Protein AF-A0A9E1JLC2-F1 (afdb_monomer_lite)

Structure (mmCIF, N/CA/C/O backbone):
data_AF-A0A9E1JLC2-F1
#
_entry.id   AF-A0A9E1JLC2-F1
#
loop_
_atom_site.group_PDB
_atom_site.id
_atom_site.type_symbol
_atom_site.label_atom_id
_atom_site.label_alt_id
_atom_site.label_comp_id
_atom_site.label_asym_id
_atom_site.label_entity_id
_atom_site.label_seq_id
_atom_site.pdbx_PDB_ins_code
_atom_site.Cartn_x
_atom_site.Cartn_y
_atom_site.Cartn_z
_atom_site.occupancy
_atom_site.B_iso_or_equiv
_atom_site.auth_seq_id
_atom_site.auth_comp_id
_atom_site.auth_asym_id
_atom_site.auth_atom_id
_atom_site.pdbx_PDB_model_num
ATOM 1 N N . MET A 1 1 ? 6.451 -28.357 -33.258 1.00 38.66 1 MET A N 1
ATOM 2 C CA . MET A 1 1 ? 5.937 -28.657 -34.612 1.00 38.66 1 MET A CA 1
ATOM 3 C C . MET A 1 1 ? 5.097 -27.460 -35.024 1.00 38.66 1 MET A C 1
ATOM 5 O O . MET A 1 1 ? 4.264 -27.056 -34.227 1.00 38.66 1 MET A O 1
ATOM 9 N N . ALA A 1 2 ? 5.394 -26.816 -36.154 1.00 36.09 2 ALA A N 1
ATOM 10 C CA . ALA A 1 2 ? 4.667 -25.620 -36.580 1.00 36.09 2 ALA A CA 1
ATOM 11 C C . ALA A 1 2 ? 3.237 -26.012 -36.983 1.00 36.09 2 ALA A C 1
ATOM 13 O O . ALA A 1 2 ? 3.066 -26.752 -37.950 1.00 36.09 2 ALA A O 1
ATOM 14 N N . ILE A 1 3 ? 2.241 -25.551 -36.224 1.00 36.00 3 ILE A N 1
ATOM 15 C CA . ILE A 1 3 ? 0.826 -25.725 -36.565 1.00 36.00 3 ILE A CA 1
ATOM 16 C C . ILE A 1 3 ? 0.564 -24.869 -37.801 1.00 36.00 3 ILE A C 1
ATOM 18 O O . ILE A 1 3 ? 0.899 -23.679 -37.832 1.00 36.00 3 ILE A O 1
ATOM 22 N N . LYS A 1 4 ? 0.026 -25.473 -38.861 1.00 46.03 4 LYS A N 1
ATOM 23 C CA . LYS A 1 4 ? -0.285 -24.719 -40.078 1.00 46.03 4 LYS A CA 1
ATOM 24 C C . LYS A 1 4 ? -1.437 -23.769 -39.762 1.00 46.03 4 LYS A C 1
ATOM 26 O O . LYS A 1 4 ? -2.393 -24.164 -39.105 1.00 46.03 4 LYS A O 1
ATOM 31 N N . LYS A 1 5 ? -1.397 -22.532 -40.275 1.00 37.47 5 LYS A N 1
ATOM 32 C CA . LYS A 1 5 ? -2.477 -21.539 -40.083 1.00 37.47 5 LYS A CA 1
ATOM 33 C C . LYS A 1 5 ? -3.871 -22.132 -40.332 1.00 37.47 5 LYS A C 1
ATOM 35 O O . LYS A 1 5 ? -4.796 -21.839 -39.592 1.00 37.47 5 LYS A O 1
ATOM 40 N N . SER A 1 6 ? -3.999 -23.008 -41.328 1.00 38.47 6 SER A N 1
ATOM 41 C CA . SER A 1 6 ? -5.237 -23.719 -41.663 1.00 38.47 6 SER A CA 1
ATOM 42 C C . SER A 1 6 ? -5.789 -24.596 -40.534 1.00 38.47 6 SER A C 1
ATOM 44 O O . SER A 1 6 ? -6.998 -24.670 -40.362 1.00 38.47 6 SER A O 1
ATOM 46 N N . GLU A 1 7 ? -4.921 -25.248 -39.760 1.00 37.91 7 GLU A N 1
ATOM 47 C CA . GLU A 1 7 ? -5.314 -26.115 -38.641 1.00 37.91 7 GLU A CA 1
ATOM 48 C C . GLU A 1 7 ? -5.817 -25.278 -37.461 1.00 37.91 7 GLU A C 1
ATOM 50 O O . GLU A 1 7 ? -6.813 -25.631 -36.837 1.00 37.91 7 GLU A O 1
ATOM 55 N N . LEU A 1 8 ? -5.194 -24.116 -37.238 1.00 40.38 8 LEU A N 1
ATOM 56 C CA . LEU A 1 8 ? -5.590 -23.148 -36.214 1.00 40.38 8 LEU A CA 1
ATOM 57 C C . LEU A 1 8 ? -6.945 -22.495 -36.543 1.00 40.38 8 LEU A C 1
ATOM 59 O O . LEU A 1 8 ? -7.801 -22.361 -35.674 1.00 40.38 8 LEU A O 1
ATOM 63 N N . TYR A 1 9 ? -7.181 -22.157 -37.817 1.00 40.28 9 TYR A N 1
ATOM 64 C CA . TYR A 1 9 ? -8.485 -21.669 -38.283 1.00 40.28 9 TYR A CA 1
ATOM 65 C C . TYR A 1 9 ? -9.582 -22.736 -38.181 1.00 40.28 9 TYR A C 1
ATOM 67 O O . TYR A 1 9 ? -10.712 -22.412 -37.828 1.00 40.28 9 TYR A O 1
ATOM 75 N N . SER A 1 10 ? -9.259 -24.003 -38.456 1.00 40.44 10 SER A N 1
ATOM 76 C CA . SER A 1 10 ? -10.230 -25.098 -38.380 1.00 40.44 10 SER A CA 1
ATOM 77 C C . SER A 1 10 ? -10.643 -25.419 -36.942 1.00 40.44 10 SER A C 1
ATOM 79 O O . SER A 1 10 ? -11.812 -25.717 -36.710 1.00 40.44 10 SER A O 1
ATOM 81 N N . SER A 1 11 ? -9.717 -25.349 -35.977 1.00 41.03 11 SER A N 1
ATOM 82 C CA . SER A 1 11 ? -10.041 -25.565 -34.560 1.00 41.03 11 SER A CA 1
ATOM 83 C C . SER A 1 11 ? -10.851 -24.409 -33.976 1.00 41.03 11 SER A C 1
ATOM 85 O O . SER A 1 11 ? -11.788 -24.647 -33.224 1.00 41.03 11 SER A O 1
ATOM 87 N N . LEU A 1 12 ? -10.531 -23.169 -34.369 1.00 41.16 12 LEU A N 1
ATOM 88 C CA . LEU A 1 12 ? -11.317 -21.981 -34.021 1.00 41.16 12 LEU A CA 1
ATOM 89 C C . LEU A 1 12 ? -12.757 -22.096 -34.527 1.00 41.16 12 LEU A C 1
ATOM 91 O O . LEU A 1 12 ? -13.683 -21.813 -33.776 1.00 41.16 12 LEU A O 1
ATOM 95 N N . TRP A 1 13 ? -12.950 -22.574 -35.761 1.00 42.72 13 TRP A N 1
ATOM 96 C CA . TRP A 1 13 ? -14.287 -22.806 -36.310 1.00 42.72 13 TRP A CA 1
ATOM 97 C C . TRP A 1 13 ? -15.037 -23.856 -35.480 1.00 42.72 13 TRP A C 1
ATOM 99 O O . TRP A 1 13 ? -16.103 -23.566 -34.951 1.00 42.72 13 TRP A O 1
ATOM 109 N N . ALA A 1 14 ? -14.459 -25.041 -35.273 1.00 42.59 14 ALA A N 1
ATOM 110 C CA . ALA A 1 14 ? -15.122 -26.119 -34.533 1.00 42.59 14 ALA A CA 1
ATOM 111 C C . ALA A 1 14 ? -15.583 -25.691 -33.122 1.00 42.59 14 ALA A C 1
ATOM 113 O O . ALA A 1 14 ? -16.706 -25.998 -32.727 1.00 42.59 14 ALA A O 1
ATOM 114 N N . SER A 1 15 ? -14.772 -24.908 -32.401 1.00 41.47 15 SER A N 1
ATOM 115 C CA . SER A 1 15 ? -15.156 -24.344 -31.099 1.00 41.47 15 SER A CA 1
ATOM 116 C C . SER A 1 15 ? -16.288 -23.312 -31.194 1.00 41.47 15 SER A C 1
ATOM 118 O O . SER A 1 15 ? -17.138 -23.257 -30.308 1.00 41.47 15 SER A O 1
ATOM 120 N N . CYS A 1 16 ? -16.353 -22.522 -32.270 1.00 41.56 16 CYS A N 1
ATOM 121 C CA . CYS A 1 16 ? -17.466 -21.602 -32.523 1.00 41.56 16 CYS A CA 1
ATOM 122 C C . CYS A 1 16 ? -18.796 -22.320 -32.821 1.00 41.56 16 CYS A C 1
ATOM 124 O O . CYS A 1 16 ? -19.851 -21.773 -32.502 1.00 41.56 16 CYS A O 1
ATOM 126 N N . ASP A 1 17 ? -18.774 -23.515 -33.422 1.00 42.53 17 ASP A N 1
ATOM 127 C CA . ASP A 1 17 ? -19.984 -24.329 -33.635 1.00 42.53 17 ASP A CA 1
ATOM 128 C C . ASP A 1 17 ? -20.496 -24.946 -32.327 1.00 42.53 17 ASP A C 1
ATOM 130 O O . ASP A 1 17 ? -21.701 -24.966 -32.080 1.00 42.53 17 ASP A O 1
ATOM 134 N N . GLU A 1 18 ? -19.587 -25.386 -31.457 1.00 44.84 18 GLU A N 1
ATOM 135 C CA . GLU A 1 18 ? -19.916 -25.946 -30.141 1.00 44.84 18 GLU A CA 1
ATOM 136 C C . GLU A 1 18 ? -20.491 -24.873 -29.193 1.00 44.84 18 GLU A C 1
ATOM 138 O O . GLU A 1 18 ? -21.484 -25.109 -28.503 1.00 44.84 18 GLU A O 1
ATOM 143 N N . LEU A 1 19 ? -19.950 -23.647 -29.243 1.00 43.72 19 LEU A N 1
ATOM 144 C CA . LEU A 1 19 ? -20.454 -22.476 -28.506 1.00 43.72 19 LEU A CA 1
ATOM 145 C C . LEU A 1 19 ? -21.837 -21.999 -28.983 1.00 43.72 19 LEU A C 1
ATOM 147 O O . LEU A 1 19 ? -22.571 -21.370 -28.223 1.00 43.72 19 LEU A O 1
ATOM 151 N N . ARG A 1 20 ? -22.243 -22.334 -30.216 1.00 47.75 20 ARG A N 1
ATOM 152 C CA . ARG A 1 20 ? -23.573 -22.008 -30.766 1.00 47.75 20 ARG A CA 1
ATOM 153 C C . ARG A 1 20 ? -24.695 -22.891 -30.179 1.00 47.75 20 ARG A C 1
ATOM 155 O O . ARG A 1 20 ? -25.874 -22.665 -30.452 1.00 47.75 20 ARG A O 1
ATOM 162 N N . GLY A 1 21 ? -24.352 -23.886 -29.361 1.00 47.75 21 GLY A N 1
ATOM 163 C CA . GLY A 1 21 ? -25.229 -24.957 -28.882 1.00 47.75 21 GLY A CA 1
ATOM 164 C C . GLY A 1 21 ? -26.229 -24.655 -27.753 1.00 47.75 21 GLY A C 1
ATOM 165 O O . GLY A 1 21 ? -26.533 -25.583 -27.012 1.00 47.75 21 GLY A O 1
ATOM 166 N N . SER A 1 22 ? -26.777 -23.439 -27.586 1.00 41.69 22 SER A N 1
ATOM 167 C CA . SER A 1 22 ? -27.972 -23.231 -26.724 1.00 41.69 22 SER A CA 1
ATOM 168 C C . SER A 1 22 ? -28.711 -21.892 -26.936 1.00 41.69 22 SER A C 1
ATOM 170 O O . SER A 1 22 ? -28.751 -21.036 -26.061 1.00 41.69 22 SER A O 1
ATOM 172 N N . MET A 1 23 ? -29.378 -21.696 -28.075 1.00 40.91 23 MET A N 1
ATOM 173 C CA . MET A 1 23 ? -30.451 -20.687 -28.169 1.00 40.91 23 MET A CA 1
ATOM 174 C C . MET A 1 23 ? -31.810 -21.386 -28.266 1.00 40.91 23 MET A C 1
ATOM 176 O O . MET A 1 23 ? -32.176 -21.911 -29.315 1.00 40.91 23 MET A O 1
ATOM 180 N N . ASP A 1 24 ? -32.565 -21.399 -27.162 1.00 43.50 24 ASP A N 1
ATOM 181 C CA . ASP A 1 24 ? -33.965 -21.839 -27.143 1.00 43.50 24 ASP A CA 1
ATOM 182 C C . ASP A 1 24 ? -34.859 -20.737 -27.738 1.00 43.50 24 ASP A C 1
ATOM 184 O O . ASP A 1 24 ? -35.243 -19.771 -27.076 1.00 43.50 24 ASP A O 1
ATOM 188 N N . ALA A 1 25 ? -35.180 -20.881 -29.024 1.00 41.16 25 ALA A N 1
ATOM 189 C CA . ALA A 1 25 ? -35.991 -19.945 -29.803 1.00 41.16 25 ALA A CA 1
ATOM 190 C C . ALA A 1 25 ? -37.491 -19.928 -29.420 1.00 41.16 25 ALA A C 1
ATOM 192 O O . ALA A 1 25 ? -38.301 -19.325 -30.125 1.00 41.16 25 ALA A O 1
ATOM 193 N N . SER A 1 26 ? -37.903 -20.596 -28.336 1.00 42.34 26 SER A N 1
ATOM 194 C CA . SER A 1 26 ? -39.320 -20.759 -27.975 1.00 42.34 26 SER A CA 1
ATOM 195 C C . SER A 1 26 ? -39.932 -19.609 -27.161 1.00 42.34 26 SER A C 1
ATOM 197 O O . SER A 1 26 ? -41.156 -19.547 -27.026 1.00 42.34 26 SER A O 1
ATOM 199 N N . LYS A 1 27 ? -39.135 -18.662 -26.643 1.00 42.62 27 LYS A N 1
ATOM 200 C CA . LYS A 1 27 ? -39.635 -17.547 -25.817 1.00 42.62 27 LYS A CA 1
ATOM 201 C C . LYS A 1 27 ? -39.369 -16.189 -26.468 1.00 42.62 27 LYS A C 1
ATOM 203 O O . LYS A 1 27 ? -38.257 -15.683 -26.427 1.00 42.62 27 LYS A O 1
ATOM 208 N N . GLY A 1 28 ? -40.421 -15.574 -27.015 1.00 45.91 28 GLY A N 1
ATOM 209 C CA . GLY A 1 28 ? -40.433 -14.149 -27.387 1.00 45.91 28 GLY A CA 1
ATOM 210 C C . GLY A 1 28 ? -40.532 -13.822 -28.881 1.00 45.91 28 GLY A C 1
ATOM 211 O O . GLY A 1 28 ? -40.747 -12.659 -29.215 1.00 45.91 28 GLY A O 1
ATOM 212 N N . PHE A 1 29 ? -40.453 -14.812 -29.773 1.00 45.94 29 PHE A N 1
ATOM 213 C CA . PHE A 1 29 ? -40.612 -14.613 -31.217 1.00 45.94 29 PHE A CA 1
ATOM 214 C C . PHE A 1 29 ? -42.082 -14.777 -31.629 1.00 45.94 29 PHE A C 1
ATOM 216 O O . PHE A 1 29 ? -42.678 -15.834 -31.417 1.00 45.94 29 PHE A O 1
ATOM 223 N N . ILE A 1 30 ? -42.683 -13.736 -32.213 1.00 47.94 30 ILE A N 1
ATOM 224 C CA . ILE A 1 30 ? -44.050 -13.793 -32.757 1.00 47.94 30 ILE A CA 1
ATOM 225 C C . ILE A 1 30 ? -43.947 -13.956 -34.273 1.00 47.94 30 ILE A C 1
ATOM 227 O O . ILE A 1 30 ? -43.339 -13.127 -34.946 1.00 47.94 30 ILE A O 1
ATOM 231 N N . LYS A 1 31 ? -44.535 -15.041 -34.786 1.00 50.66 31 LYS A N 1
ATOM 232 C CA . LYS A 1 31 ? -44.528 -15.413 -36.206 1.00 50.66 31 LYS A CA 1
ATOM 233 C C . LYS A 1 31 ? -45.346 -14.429 -37.042 1.00 50.66 31 LYS A C 1
ATOM 235 O O . LYS A 1 31 ? -46.451 -14.074 -36.637 1.00 50.66 31 LYS A O 1
ATOM 240 N N . ASP A 1 32 ? -44.842 -14.080 -38.223 1.00 43.50 32 ASP A N 1
ATOM 241 C CA . ASP A 1 32 ? -45.582 -13.318 -39.231 1.00 43.50 32 ASP A CA 1
ATOM 242 C C . ASP A 1 32 ? -45.827 -14.188 -40.478 1.00 43.50 32 ASP A C 1
ATOM 244 O O . ASP A 1 32 ? -44.897 -14.584 -41.177 1.00 43.50 32 ASP A O 1
ATOM 248 N N . GLY A 1 33 ? -47.082 -14.558 -40.736 1.00 52.59 33 GLY A N 1
ATOM 249 C CA . GLY A 1 33 ? -47.473 -15.388 -41.884 1.00 52.59 33 GLY A CA 1
ATOM 250 C C . GLY A 1 33 ? -47.024 -16.866 -41.866 1.00 52.59 33 GLY A C 1
ATOM 251 O O . GLY A 1 33 ? -46.437 -17.380 -40.915 1.00 52.59 33 GLY A O 1
ATOM 252 N N . ASN A 1 34 ? -47.330 -17.581 -42.959 1.00 44.44 34 ASN A N 1
ATOM 253 C CA . ASN A 1 34 ? -47.135 -19.039 -43.103 1.00 44.44 34 ASN A CA 1
ATOM 254 C C . ASN A 1 34 ? -45.711 -19.464 -43.520 1.00 44.44 34 ASN A C 1
ATOM 256 O O . ASN A 1 34 ? -45.437 -20.655 -43.637 1.00 44.44 34 ASN A O 1
ATOM 260 N N . GLN A 1 35 ? -44.821 -18.504 -43.778 1.00 41.16 35 GLN A N 1
ATOM 261 C CA . GLN A 1 35 ? -43.453 -18.742 -44.269 1.00 41.16 35 GLN A CA 1
ATOM 262 C C . GLN A 1 35 ? -42.385 -18.564 -43.176 1.00 41.16 35 GLN A C 1
ATOM 264 O O . GLN A 1 35 ? -41.196 -18.632 -43.460 1.00 41.16 35 GLN A O 1
ATOM 269 N N . ASN A 1 36 ? -42.797 -18.355 -41.921 1.00 45.41 36 ASN A N 1
ATOM 270 C CA . ASN A 1 36 ? -41.904 -18.215 -40.768 1.00 45.41 36 ASN A CA 1
ATOM 271 C C . ASN A 1 36 ? -40.757 -17.162 -40.909 1.00 45.41 36 ASN A C 1
ATOM 273 O O . ASN A 1 36 ? -39.660 -17.433 -40.418 1.00 45.41 36 ASN A O 1
ATOM 277 N N . PRO A 1 37 ? -40.940 -15.985 -41.553 1.00 44.47 37 PRO A N 1
ATOM 278 C CA . PRO A 1 37 ? -39.947 -14.913 -41.516 1.00 44.47 37 PRO A CA 1
ATOM 279 C C . PRO A 1 37 ? -39.854 -14.287 -40.114 1.00 44.47 37 PRO A C 1
ATOM 281 O O . PRO A 1 37 ? -40.862 -14.050 -39.446 1.00 44.47 37 PRO A O 1
ATOM 284 N N . LEU A 1 38 ? -38.626 -14.010 -39.670 1.00 46.03 38 LEU A N 1
ATOM 285 C CA . LEU A 1 38 ? -38.354 -13.209 -38.475 1.00 46.03 38 LEU A CA 1
ATOM 286 C C . LEU A 1 38 ? -38.628 -11.733 -38.792 1.00 46.03 38 LEU A C 1
ATOM 288 O O . LEU A 1 38 ? -38.248 -11.251 -39.859 1.00 46.03 38 LEU A O 1
ATOM 292 N N . ARG A 1 39 ? -39.266 -11.000 -37.871 1.00 49.25 39 ARG A N 1
ATOM 293 C CA . ARG A 1 39 ? -39.449 -9.549 -38.031 1.00 49.25 39 ARG A CA 1
ATOM 294 C C . ARG A 1 39 ? -38.093 -8.855 -37.934 1.00 49.25 39 ARG A C 1
ATOM 296 O O . ARG A 1 39 ? -37.226 -9.291 -37.181 1.00 49.25 39 ARG A O 1
ATOM 303 N N . GLU A 1 40 ? -37.938 -7.732 -38.621 1.00 45.19 40 GLU A N 1
ATOM 304 C CA . GLU A 1 40 ? -36.691 -6.953 -38.656 1.00 45.19 40 GLU A CA 1
ATOM 305 C C . GLU A 1 40 ? -36.182 -6.574 -37.249 1.00 45.19 40 GLU A C 1
ATOM 307 O O . GLU A 1 40 ? -34.996 -6.694 -36.962 1.00 45.19 40 GLU A O 1
ATOM 312 N N . GLN A 1 41 ? -37.091 -6.262 -36.316 1.00 46.03 41 GLN A N 1
ATOM 313 C CA . GLN A 1 41 ? -36.773 -6.013 -34.900 1.00 46.03 41 GLN A CA 1
ATOM 314 C C . GLN A 1 41 ? -36.246 -7.246 -34.137 1.00 46.03 41 GLN A C 1
ATOM 316 O O . GLN A 1 41 ? -35.465 -7.107 -33.197 1.00 46.03 41 GLN A O 1
ATOM 321 N N . ASP A 1 42 ? -36.675 -8.451 -34.524 1.00 42.91 42 ASP A N 1
ATOM 322 C CA . ASP A 1 42 ? -36.243 -9.708 -33.908 1.00 42.91 42 ASP A CA 1
ATOM 323 C C . ASP A 1 42 ? -34.869 -10.119 -34.469 1.00 42.91 42 ASP A C 1
ATOM 325 O O . ASP A 1 42 ? -34.027 -10.616 -33.726 1.00 42.91 42 ASP A O 1
ATOM 329 N N . ILE A 1 43 ? -34.609 -9.825 -35.751 1.00 47.41 43 ILE A N 1
ATOM 330 C CA . ILE A 1 43 ? -33.287 -9.952 -36.384 1.00 47.41 43 ILE A CA 1
ATOM 331 C C . ILE A 1 43 ? -32.294 -8.981 -35.731 1.00 47.41 43 ILE A C 1
ATOM 333 O O . ILE A 1 43 ? -31.216 -9.409 -35.331 1.00 47.41 43 ILE A O 1
ATOM 337 N N . HIS A 1 44 ? -32.677 -7.716 -35.530 1.00 46.09 44 HIS A N 1
ATOM 338 C CA . HIS A 1 44 ? -31.856 -6.733 -34.815 1.00 46.09 44 HIS A CA 1
ATOM 339 C C . HIS A 1 44 ? -31.542 -7.170 -33.383 1.00 46.09 44 HIS A C 1
ATOM 341 O O . HIS A 1 44 ? -30.385 -7.155 -32.986 1.00 46.09 44 HIS A O 1
ATOM 347 N N . LYS A 1 45 ? -32.534 -7.658 -32.624 1.00 44.22 45 LYS A N 1
ATOM 348 C CA . LYS A 1 45 ? -32.296 -8.200 -31.277 1.00 44.22 45 LYS A CA 1
ATOM 349 C C . LYS A 1 45 ? -31.334 -9.386 -31.272 1.00 44.22 45 LYS A C 1
ATOM 351 O O . LYS A 1 45 ? -30.509 -9.470 -30.368 1.00 44.22 45 LYS A O 1
ATOM 356 N N . ILE A 1 46 ? -31.434 -10.304 -32.235 1.00 45.94 46 ILE A N 1
ATOM 357 C CA . ILE A 1 46 ? -30.515 -11.447 -32.347 1.00 45.94 46 ILE A CA 1
ATOM 358 C C . ILE A 1 46 ? -29.094 -10.959 -32.653 1.00 45.94 46 ILE A C 1
ATOM 360 O O . ILE A 1 46 ? -28.157 -11.401 -31.994 1.00 45.94 46 ILE A O 1
ATOM 364 N N . VAL A 1 47 ? -28.942 -10.032 -33.601 1.00 45.62 47 VAL A N 1
ATOM 365 C CA . VAL A 1 47 ? -27.645 -9.459 -33.994 1.00 45.62 47 VAL A CA 1
ATOM 366 C C . VAL A 1 47 ? -27.021 -8.663 -32.845 1.00 45.62 47 VAL A C 1
ATOM 368 O O . VAL A 1 47 ? -25.866 -8.900 -32.510 1.00 45.62 47 VAL A O 1
ATOM 371 N N . ASP A 1 48 ? -27.790 -7.814 -32.163 1.00 47.38 48 ASP A N 1
ATOM 372 C CA . ASP A 1 48 ? -27.316 -7.030 -31.019 1.00 47.38 48 ASP A CA 1
ATOM 373 C C . ASP A 1 48 ? -26.925 -7.935 -29.843 1.00 47.38 48 ASP A C 1
ATOM 375 O O . ASP A 1 48 ? -25.883 -7.734 -29.229 1.00 47.38 48 ASP A O 1
ATOM 379 N N . THR A 1 49 ? -27.710 -8.978 -29.547 1.00 43.50 49 THR A N 1
ATOM 380 C CA . THR A 1 49 ? -27.397 -9.925 -28.459 1.00 43.50 49 THR A CA 1
ATOM 381 C C . THR A 1 49 ? -26.153 -10.761 -28.782 1.00 43.50 49 THR A C 1
ATOM 383 O O . THR A 1 49 ? -25.340 -11.021 -27.897 1.00 43.50 49 THR A O 1
ATOM 386 N N . PHE A 1 50 ? -25.976 -11.157 -30.047 1.00 41.75 50 PHE A N 1
ATOM 387 C CA . PHE A 1 50 ? -24.814 -11.912 -30.520 1.00 41.75 50 PHE A CA 1
ATOM 388 C C . PHE A 1 50 ? -23.537 -11.058 -30.532 1.00 41.75 50 PHE A C 1
ATOM 390 O O . PHE A 1 50 ? -22.501 -11.495 -30.030 1.00 41.75 50 PHE A O 1
ATOM 397 N N . ASN A 1 51 ? -23.624 -9.810 -30.997 1.00 45.44 51 ASN A N 1
ATOM 398 C CA . ASN A 1 51 ? -22.512 -8.859 -30.974 1.00 45.44 51 ASN A CA 1
ATOM 399 C C . ASN A 1 51 ? -22.122 -8.486 -29.538 1.00 45.44 51 ASN A C 1
ATOM 401 O O . ASN A 1 51 ? -20.938 -8.476 -29.208 1.00 45.44 51 ASN A O 1
ATOM 405 N N . HIS A 1 52 ? -23.098 -8.320 -28.642 1.00 48.38 52 HIS A N 1
ATOM 406 C CA . HIS A 1 52 ? -22.834 -8.043 -27.229 1.00 48.38 52 HIS A CA 1
ATOM 407 C C . HIS A 1 52 ? -22.169 -9.224 -26.494 1.00 48.38 52 HIS A C 1
ATOM 409 O O . HIS A 1 52 ? -21.343 -9.020 -25.599 1.00 48.38 52 HIS A O 1
ATOM 415 N N . TYR A 1 53 ? -22.483 -10.465 -26.892 1.00 43.94 53 TYR A N 1
ATOM 416 C CA . TYR A 1 53 ? -21.855 -11.682 -26.361 1.00 43.94 53 TYR A CA 1
ATOM 417 C C . TYR A 1 53 ? -20.399 -11.839 -26.837 1.00 43.94 53 TYR A C 1
ATOM 419 O O . TYR A 1 53 ? -19.514 -12.170 -26.045 1.00 43.94 53 TYR A O 1
ATOM 427 N N . ILE A 1 54 ? -20.121 -11.515 -28.106 1.00 44.12 54 ILE A N 1
ATOM 428 C CA . ILE A 1 54 ? -18.758 -11.458 -28.665 1.00 44.12 54 ILE A CA 1
ATOM 429 C C . ILE A 1 54 ? -17.931 -10.320 -28.026 1.00 44.12 54 ILE A C 1
ATOM 431 O O . ILE A 1 54 ? -16.704 -10.422 -27.898 1.00 44.12 54 ILE A O 1
ATOM 435 N N . GLU A 1 55 ? -18.584 -9.251 -27.560 1.00 49.69 55 GLU A N 1
ATOM 436 C CA . GLU A 1 55 ? -17.912 -8.013 -27.178 1.00 49.69 55 GLU A CA 1
ATOM 437 C C . GLU A 1 55 ? -17.192 -7.981 -25.819 1.00 49.69 55 GLU A C 1
ATOM 439 O O . GLU A 1 55 ? -16.317 -7.128 -25.697 1.00 49.69 55 GLU A O 1
ATOM 444 N N . THR A 1 56 ? -17.442 -8.793 -24.774 1.00 51.62 56 THR A N 1
ATOM 445 C CA . THR A 1 56 ? -16.958 -8.338 -23.432 1.00 51.62 56 THR A CA 1
ATOM 446 C C . THR A 1 56 ? -16.268 -9.282 -22.439 1.00 51.62 56 THR A C 1
ATOM 448 O O . THR A 1 56 ? -15.495 -8.753 -21.638 1.00 51.62 56 THR A O 1
ATOM 451 N N . GLN A 1 57 ? -16.400 -10.613 -22.444 1.00 49.41 57 GLN A N 1
ATOM 452 C CA . GLN A 1 57 ? -15.763 -11.439 -21.381 1.00 49.41 57 GLN A CA 1
ATOM 453 C C . GLN A 1 57 ? -15.000 -12.675 -21.891 1.00 49.41 57 GLN A C 1
ATOM 455 O O . GLN A 1 57 ? -13.915 -12.978 -21.386 1.00 49.41 57 GLN A O 1
ATOM 460 N N . GLU A 1 58 ? -15.488 -13.356 -22.929 1.00 56.34 58 GLU A N 1
ATOM 461 C CA . GLU A 1 58 ? -14.903 -14.633 -23.368 1.00 56.34 58 GLU A CA 1
ATOM 462 C C . GLU A 1 58 ? -13.620 -14.478 -24.190 1.00 56.34 58 GLU A C 1
ATOM 464 O O . GLU A 1 58 ? -12.670 -15.228 -23.984 1.00 56.34 58 GLU A O 1
ATOM 469 N N . THR A 1 59 ? -13.521 -13.462 -25.051 1.00 57.69 59 THR A N 1
ATOM 470 C CA . THR A 1 59 ? -12.322 -13.212 -25.875 1.00 57.69 59 THR A CA 1
ATOM 471 C C . THR A 1 59 ? -11.092 -12.881 -25.035 1.00 57.69 59 THR A C 1
ATOM 473 O O . THR A 1 59 ? -10.008 -13.410 -25.283 1.00 57.69 59 THR A O 1
ATOM 476 N N . LYS A 1 60 ? -11.255 -12.062 -23.988 1.00 56.16 60 LYS A N 1
ATOM 477 C CA . LYS A 1 60 ? -10.178 -11.776 -23.031 1.00 56.16 60 LYS A CA 1
ATOM 478 C C . LYS A 1 60 ? -9.769 -13.056 -22.300 1.00 56.16 60 LYS A C 1
ATOM 480 O O . LYS A 1 60 ? -8.588 -13.386 -22.271 1.00 56.16 60 LYS A O 1
ATOM 485 N N . SER A 1 61 ? -10.735 -13.799 -21.758 1.00 62.06 61 SER A N 1
ATOM 486 C CA . SER A 1 61 ? -10.471 -15.063 -21.058 1.00 62.06 61 SER A CA 1
ATOM 487 C C . SER A 1 61 ? -9.725 -16.069 -21.948 1.00 62.06 61 SER A C 1
ATOM 489 O O . SER A 1 61 ? -8.715 -16.633 -21.533 1.00 62.06 61 SER A O 1
ATOM 491 N N . PHE A 1 62 ? -10.142 -16.206 -23.209 1.00 65.69 62 PHE A N 1
ATOM 492 C CA . PHE A 1 62 ? -9.523 -17.093 -24.190 1.00 65.69 62 PHE A CA 1
ATOM 493 C C . PHE A 1 62 ? -8.070 -16.708 -24.502 1.00 65.69 62 PHE A C 1
ATOM 495 O O . PHE A 1 62 ? -7.194 -17.571 -24.501 1.00 65.69 62 PHE A O 1
ATOM 502 N N . ILE A 1 63 ? -7.778 -15.416 -24.700 1.00 64.94 63 ILE A N 1
ATOM 503 C CA . ILE A 1 63 ? -6.406 -14.933 -24.935 1.00 64.94 63 ILE A CA 1
ATOM 504 C C . ILE A 1 63 ? -5.516 -15.208 -23.717 1.00 64.94 63 ILE A C 1
ATOM 506 O O . ILE A 1 63 ? -4.403 -15.706 -23.878 1.00 64.94 63 ILE A O 1
ATOM 510 N N . PHE A 1 64 ? -6.002 -14.937 -22.500 1.00 62.88 64 PHE A N 1
ATOM 511 C CA . PHE A 1 64 ? -5.237 -15.174 -21.269 1.00 62.88 64 PHE A CA 1
ATOM 512 C C . PHE A 1 64 ? -4.964 -16.660 -21.016 1.00 62.88 64 PHE A C 1
ATOM 514 O O . PHE A 1 64 ? -3.894 -17.011 -20.519 1.00 62.88 64 PHE A O 1
ATOM 521 N N . GLN A 1 65 ? -5.908 -17.532 -21.368 1.00 70.12 65 GLN A N 1
ATOM 522 C CA . GLN A 1 65 ? -5.770 -18.981 -21.213 1.00 70.12 65 GLN A CA 1
ATOM 523 C C . GLN A 1 65 ? -4.996 -19.634 -22.365 1.00 70.12 65 GLN A C 1
ATOM 525 O O . GLN A 1 65 ? -4.570 -20.784 -22.244 1.00 70.12 65 GLN A O 1
ATOM 530 N N . HIS A 1 66 ? -4.767 -18.915 -23.468 1.00 76.56 66 HIS A N 1
ATOM 531 C CA . HIS A 1 66 ? -4.036 -19.454 -24.602 1.00 76.56 66 HIS A CA 1
ATOM 532 C C . HIS A 1 66 ? -2.589 -19.794 -24.216 1.00 76.56 66 HIS A C 1
ATOM 534 O O . HIS A 1 66 ? -1.865 -19.006 -23.591 1.00 76.56 66 HIS A O 1
ATOM 540 N N . SER A 1 67 ? -2.131 -20.976 -24.628 1.00 78.88 67 SER A N 1
ATOM 541 C CA . SER A 1 67 ? -0.821 -21.510 -24.248 1.00 78.88 67 SER A CA 1
ATOM 542 C C . SER A 1 67 ? 0.345 -20.654 -24.736 1.00 78.88 67 SER A C 1
ATOM 544 O O . SER A 1 67 ? 1.368 -20.577 -24.054 1.00 78.88 67 SER A O 1
ATOM 546 N N . GLU A 1 68 ? 0.207 -19.989 -25.887 1.00 76.94 68 GLU A N 1
ATOM 547 C CA . GLU A 1 68 ? 1.235 -19.073 -26.401 1.00 76.94 68 GLU A CA 1
ATOM 548 C C . GLU A 1 68 ? 1.350 -17.815 -25.540 1.00 76.94 68 GLU A C 1
ATOM 550 O O . GLU A 1 68 ? 2.461 -17.408 -25.209 1.00 76.94 68 GLU A O 1
ATOM 555 N N . PHE A 1 69 ? 0.222 -17.244 -25.104 1.00 76.06 69 PHE A N 1
ATOM 556 C CA . PHE A 1 69 ? 0.217 -16.057 -24.251 1.00 76.06 69 PHE A CA 1
ATOM 557 C C . PHE A 1 69 ? 0.753 -16.379 -22.851 1.00 76.06 69 PHE A C 1
ATOM 559 O O . PHE A 1 69 ? 1.596 -15.660 -22.318 1.00 76.06 69 PHE A O 1
ATOM 566 N N . THR A 1 70 ? 0.364 -17.527 -22.292 1.00 80.62 70 THR A N 1
ATOM 567 C CA . THR A 1 70 ? 0.917 -18.015 -21.020 1.00 80.62 70 THR A CA 1
ATOM 568 C C . THR A 1 70 ? 2.426 -18.273 -21.121 1.00 80.62 70 THR A C 1
ATOM 570 O O . THR A 1 70 ? 3.187 -17.921 -20.217 1.00 80.62 70 THR A O 1
ATOM 573 N N . SER A 1 71 ? 2.888 -18.876 -22.222 1.00 84.81 71 SER A N 1
ATOM 574 C CA . SER A 1 71 ? 4.319 -19.101 -22.478 1.00 84.81 71 SER A CA 1
ATOM 575 C C . SER A 1 71 ? 5.088 -17.788 -22.619 1.00 84.81 71 SER A C 1
ATOM 577 O O . SER A 1 71 ? 6.174 -17.650 -22.055 1.00 84.81 71 SER A O 1
ATOM 579 N N . PHE A 1 72 ? 4.507 -16.811 -23.315 1.00 82.62 72 PHE A N 1
ATOM 580 C CA . PHE A 1 72 ? 5.059 -15.468 -23.451 1.00 82.62 72 PHE A CA 1
ATOM 581 C C . PHE A 1 72 ? 5.171 -14.760 -22.094 1.00 82.62 72 PHE A C 1
ATOM 583 O O . PHE A 1 72 ? 6.242 -14.259 -21.757 1.00 82.62 72 PHE A O 1
ATOM 590 N N . GLY A 1 73 ? 4.123 -14.807 -21.265 1.00 84.12 73 GLY A N 1
ATOM 591 C CA . GLY A 1 73 ? 4.149 -14.262 -19.905 1.00 84.12 73 GLY A CA 1
ATOM 592 C C . GLY A 1 73 ? 5.265 -14.871 -19.049 1.00 84.12 73 GLY A C 1
ATOM 593 O O . GLY A 1 73 ? 6.031 -14.140 -18.424 1.00 84.12 73 GLY A O 1
ATOM 594 N N . LYS A 1 74 ? 5.443 -16.200 -19.094 1.00 87.38 74 LYS A N 1
ATOM 595 C CA . LYS A 1 74 ? 6.559 -16.887 -18.412 1.00 87.38 74 LYS A CA 1
ATOM 596 C C . LYS A 1 74 ? 7.927 -16.443 -18.931 1.00 87.38 74 LYS A C 1
ATOM 598 O O . LYS A 1 74 ? 8.855 -16.285 -18.141 1.00 87.38 74 LYS A O 1
ATOM 603 N N . GLN A 1 75 ? 8.064 -16.248 -20.243 1.00 88.31 75 GLN A N 1
ATOM 604 C CA . GLN A 1 75 ? 9.301 -15.750 -20.838 1.00 88.31 75 GLN A CA 1
ATOM 605 C C . GLN A 1 75 ? 9.616 -14.330 -20.353 1.00 88.31 75 GLN A C 1
ATOM 607 O O . GLN A 1 75 ? 10.762 -14.057 -20.004 1.00 88.31 75 GLN A O 1
ATOM 612 N N . MET A 1 76 ? 8.620 -13.443 -20.295 1.00 87.06 76 MET A N 1
ATOM 613 C CA . MET A 1 76 ? 8.810 -12.071 -19.815 1.00 87.06 76 MET A CA 1
ATOM 614 C C . MET A 1 76 ? 9.120 -12.022 -18.316 1.00 87.06 76 MET A C 1
ATOM 616 O O . MET A 1 76 ? 10.036 -11.310 -17.913 1.00 87.06 76 MET A O 1
ATOM 620 N N . ASP A 1 77 ? 8.463 -12.851 -17.500 1.00 89.25 77 ASP A N 1
ATOM 621 C CA . ASP A 1 77 ? 8.816 -13.014 -16.084 1.00 89.25 77 ASP A CA 1
ATOM 622 C C . ASP A 1 77 ? 10.279 -13.483 -15.927 1.00 89.25 77 ASP A C 1
ATOM 624 O O . ASP A 1 77 ? 10.995 -12.998 -15.051 1.00 89.25 77 ASP A O 1
ATOM 628 N N . ALA A 1 78 ? 10.763 -14.392 -16.785 1.00 92.12 78 ALA A N 1
ATOM 629 C CA . ALA A 1 78 ? 12.158 -14.840 -16.763 1.00 92.12 78 ALA A CA 1
ATOM 630 C C . ALA A 1 78 ? 13.146 -13.721 -17.141 1.00 92.12 78 ALA A C 1
ATOM 632 O O . ALA A 1 78 ? 14.155 -13.551 -16.454 1.00 92.12 78 ALA A O 1
ATOM 633 N N . VAL A 1 79 ? 12.836 -12.935 -18.179 1.00 92.06 79 VAL A N 1
ATOM 634 C CA . VAL A 1 79 ? 13.624 -11.754 -18.580 1.00 92.06 79 VAL A CA 1
ATOM 635 C C . VAL A 1 79 ? 13.699 -10.750 -17.428 1.00 92.06 79 VAL A C 1
ATOM 637 O O . VAL A 1 79 ? 14.789 -10.319 -17.051 1.00 92.06 79 VAL A O 1
ATOM 640 N N . PHE A 1 80 ? 12.557 -10.440 -16.805 1.00 92.69 80 PHE A N 1
ATOM 641 C CA . PHE A 1 80 ? 12.512 -9.564 -15.640 1.00 92.69 80 PHE A CA 1
ATOM 642 C C . PHE A 1 80 ? 13.357 -10.104 -14.486 1.00 92.69 80 PHE A C 1
ATOM 644 O O . PHE A 1 80 ? 14.147 -9.361 -13.916 1.00 92.69 80 PHE A O 1
ATOM 651 N N . ASN A 1 81 ? 13.222 -11.387 -14.137 1.00 94.38 81 ASN A N 1
ATOM 652 C CA . ASN A 1 81 ? 13.959 -11.971 -13.016 1.00 94.38 81 ASN A CA 1
ATOM 653 C C . ASN A 1 81 ? 15.480 -11.935 -13.249 1.00 94.38 81 ASN A C 1
ATOM 655 O O . ASN A 1 81 ? 16.236 -11.712 -12.303 1.00 94.38 81 ASN A O 1
ATOM 659 N N . GLN A 1 82 ? 15.935 -12.108 -14.494 1.00 95.12 82 GLN A N 1
ATOM 660 C CA . GLN A 1 82 ? 17.351 -11.991 -14.840 1.00 95.12 82 GLN A CA 1
ATOM 661 C C . GLN A 1 82 ? 17.859 -10.554 -14.662 1.00 95.12 82 GLN A C 1
ATOM 663 O O . GLN A 1 82 ? 18.877 -10.340 -13.997 1.00 95.12 82 GLN A O 1
ATOM 668 N N . TRP A 1 83 ? 17.134 -9.569 -15.200 1.00 95.56 83 TRP A N 1
ATOM 669 C CA . TRP A 1 83 ? 17.455 -8.154 -15.006 1.00 95.56 83 TRP A CA 1
ATOM 670 C C . TRP A 1 83 ? 17.420 -7.754 -13.525 1.00 95.56 83 TRP A C 1
ATOM 672 O O . TRP A 1 83 ? 18.328 -7.078 -13.039 1.00 95.56 83 TRP A O 1
ATOM 682 N N . ALA A 1 84 ? 16.400 -8.202 -12.792 1.00 95.75 84 ALA A N 1
ATOM 683 C CA . ALA A 1 84 ? 16.229 -7.927 -11.375 1.00 95.75 84 ALA A CA 1
ATOM 684 C C . ALA A 1 84 ? 17.393 -8.496 -10.562 1.00 95.75 84 ALA A C 1
ATOM 686 O O . ALA A 1 84 ? 17.946 -7.785 -9.736 1.00 95.75 84 ALA A O 1
ATOM 687 N N . SER A 1 85 ? 17.835 -9.726 -10.839 1.00 95.75 85 SER A N 1
ATOM 688 C CA . SER A 1 85 ? 18.993 -10.325 -10.165 1.00 95.75 85 SER A CA 1
ATOM 689 C C . SER A 1 85 ? 20.275 -9.508 -10.375 1.00 95.75 85 SER A C 1
ATOM 691 O O . SER A 1 85 ? 20.985 -9.214 -9.412 1.00 95.75 85 SER A O 1
ATOM 693 N N . GLN A 1 86 ? 20.544 -9.073 -11.611 1.00 95.44 86 GLN A N 1
ATOM 694 C CA . GLN A 1 86 ? 21.701 -8.225 -11.920 1.00 95.44 86 GLN A CA 1
ATOM 695 C C . GLN A 1 86 ? 21.597 -6.844 -11.265 1.00 95.44 86 GLN A C 1
ATOM 697 O O . GLN A 1 86 ? 22.578 -6.333 -10.726 1.00 95.44 86 GLN A O 1
ATOM 702 N N . THR A 1 87 ? 20.404 -6.252 -11.279 1.00 95.25 87 THR A N 1
ATOM 703 C CA . THR A 1 87 ? 20.136 -4.951 -10.660 1.00 95.25 87 THR A CA 1
ATOM 704 C C . THR A 1 87 ? 20.265 -5.030 -9.143 1.00 95.25 87 THR A C 1
ATOM 706 O O . THR A 1 87 ? 20.867 -4.142 -8.545 1.00 95.25 87 THR A O 1
ATOM 709 N N . THR A 1 88 ? 19.789 -6.102 -8.509 1.00 95.25 88 THR A N 1
ATOM 710 C CA . THR A 1 88 ? 19.964 -6.344 -7.073 1.00 95.25 88 THR A CA 1
ATOM 711 C C . THR A 1 88 ? 21.441 -6.466 -6.719 1.00 95.25 88 THR A C 1
ATOM 713 O O . THR A 1 88 ? 21.914 -5.768 -5.825 1.00 95.25 88 THR A O 1
ATOM 716 N N . ALA A 1 89 ? 22.206 -7.280 -7.449 1.00 95.62 89 ALA A N 1
ATOM 717 C CA . ALA A 1 89 ? 23.645 -7.412 -7.220 1.00 95.62 89 ALA A CA 1
ATOM 718 C C . ALA A 1 89 ? 24.386 -6.071 -7.385 1.00 95.62 89 ALA A C 1
ATOM 720 O O . ALA A 1 89 ? 25.227 -5.718 -6.563 1.00 95.62 89 ALA A O 1
ATOM 721 N N . PHE A 1 90 ? 24.041 -5.291 -8.414 1.00 95.88 90 PHE A N 1
ATOM 722 C CA . PHE A 1 90 ? 24.627 -3.971 -8.644 1.00 95.88 90 PHE A CA 1
ATOM 723 C C . PHE A 1 90 ? 24.280 -2.982 -7.525 1.00 95.88 90 PHE A C 1
ATOM 725 O O . PHE A 1 90 ? 25.165 -2.340 -6.970 1.00 95.88 90 PHE A O 1
ATOM 732 N N . THR A 1 91 ? 22.996 -2.866 -7.182 1.00 94.00 91 THR A N 1
ATOM 733 C CA . THR A 1 91 ? 22.507 -1.875 -6.213 1.00 94.00 91 THR A CA 1
ATOM 734 C C . THR A 1 91 ? 22.946 -2.179 -4.788 1.00 94.00 91 THR A C 1
ATOM 736 O O . THR A 1 91 ? 23.341 -1.261 -4.080 1.00 94.00 91 THR A O 1
ATOM 739 N N . THR A 1 92 ? 22.966 -3.445 -4.371 1.00 92.62 92 THR A N 1
ATOM 740 C CA . THR A 1 92 ? 23.440 -3.844 -3.032 1.00 92.62 92 THR A CA 1
ATOM 741 C C . THR A 1 92 ? 24.941 -3.617 -2.825 1.00 92.62 92 THR A C 1
ATOM 743 O O . THR A 1 92 ? 25.386 -3.494 -1.679 1.00 92.62 92 THR A O 1
ATOM 746 N N . ALA A 1 93 ? 25.718 -3.527 -3.909 1.00 94.44 93 ALA A N 1
ATOM 747 C CA . ALA A 1 93 ? 27.139 -3.188 -3.888 1.00 94.44 93 ALA A CA 1
ATOM 748 C C . ALA A 1 93 ? 27.411 -1.671 -3.872 1.00 94.44 93 ALA A C 1
ATOM 750 O O . ALA A 1 93 ? 28.555 -1.262 -3.677 1.00 94.44 93 ALA A O 1
ATOM 751 N N . LEU A 1 94 ? 26.389 -0.830 -4.076 1.00 93.81 94 LEU A N 1
ATOM 752 C CA . LEU A 1 94 ? 26.531 0.622 -3.973 1.00 93.81 94 LEU A CA 1
ATOM 753 C C . LEU A 1 94 ? 26.714 1.050 -2.517 1.00 93.81 94 LEU A C 1
ATOM 755 O O . LEU A 1 94 ? 26.213 0.408 -1.594 1.00 93.81 94 LEU A O 1
ATOM 759 N N . ASP A 1 95 ? 27.396 2.174 -2.324 1.00 92.44 95 ASP A N 1
ATOM 760 C CA . ASP A 1 95 ? 27.632 2.762 -1.009 1.00 92.44 95 ASP A CA 1
ATOM 761 C C . ASP A 1 95 ? 27.699 4.296 -1.106 1.00 92.44 95 ASP A C 1
ATOM 763 O O . ASP A 1 95 ? 27.527 4.891 -2.179 1.00 92.44 95 ASP A O 1
ATOM 767 N N . LYS A 1 96 ? 27.954 4.939 0.032 1.00 93.31 96 LYS A N 1
ATOM 768 C CA . LYS A 1 96 ? 28.131 6.378 0.186 1.00 93.31 96 LYS A CA 1
ATOM 769 C C . LYS A 1 96 ? 29.077 6.952 -0.873 1.00 93.31 96 LYS A C 1
ATOM 771 O O . LYS A 1 96 ? 30.134 6.401 -1.173 1.00 93.31 96 LYS A O 1
ATOM 776 N N . GLY A 1 97 ? 28.699 8.101 -1.427 1.00 91.75 97 GLY A N 1
ATOM 777 C CA . GLY A 1 97 ? 29.434 8.773 -2.500 1.00 91.75 97 GLY A CA 1
ATOM 778 C C . GLY A 1 97 ? 29.096 8.297 -3.918 1.00 91.75 97 GLY A C 1
ATOM 779 O O . GLY A 1 97 ? 29.698 8.796 -4.873 1.00 91.75 97 GLY A O 1
ATOM 780 N N . LEU A 1 98 ? 28.132 7.380 -4.093 1.00 94.62 98 LEU A N 1
ATOM 781 C CA . LEU A 1 98 ? 27.626 7.022 -5.422 1.00 94.62 98 LEU A CA 1
ATOM 782 C C . LEU A 1 98 ? 27.093 8.253 -6.173 1.00 94.62 98 LEU A C 1
ATOM 784 O O . LEU A 1 98 ? 26.662 9.243 -5.584 1.00 94.62 98 LEU A O 1
ATOM 788 N N . LYS A 1 99 ? 27.077 8.177 -7.507 1.00 95.19 99 LYS A N 1
ATOM 789 C CA . LYS A 1 99 ? 26.471 9.201 -8.371 1.00 95.19 99 LYS A CA 1
ATOM 790 C C . LYS A 1 99 ? 25.105 8.709 -8.860 1.00 95.19 99 LYS A C 1
ATOM 792 O O . LYS A 1 99 ? 25.092 7.878 -9.771 1.00 95.19 99 LYS A O 1
ATOM 797 N N . PRO A 1 100 ? 23.969 9.224 -8.336 1.00 95.00 100 PRO A N 1
ATOM 798 C CA . PRO A 1 100 ? 22.642 8.682 -8.648 1.00 95.00 100 PRO A CA 1
ATOM 799 C C . PRO A 1 100 ? 22.350 8.626 -10.148 1.00 95.00 100 PRO A C 1
ATOM 801 O O . PRO A 1 100 ? 21.881 7.611 -10.649 1.00 95.00 100 PRO A O 1
ATOM 804 N N . LYS A 1 101 ? 22.741 9.674 -10.887 1.00 94.94 101 LYS A N 1
ATOM 805 C CA . LYS A 1 101 ? 22.580 9.756 -12.349 1.00 94.94 101 LYS A CA 1
ATOM 806 C C . LYS A 1 101 ? 23.317 8.647 -13.110 1.00 94.94 101 LYS A C 1
ATOM 808 O O . LYS A 1 101 ? 22.795 8.141 -14.096 1.00 94.94 101 LYS A O 1
ATOM 813 N N . ASN A 1 102 ? 24.503 8.246 -12.651 1.00 94.94 102 ASN A N 1
ATOM 814 C CA . ASN A 1 102 ? 25.259 7.164 -13.286 1.00 94.94 102 ASN A CA 1
ATOM 815 C C . ASN A 1 102 ? 24.638 5.800 -12.965 1.00 94.94 102 ASN A C 1
ATOM 817 O O . ASN A 1 102 ? 24.631 4.902 -13.807 1.00 94.94 102 ASN A O 1
ATOM 821 N N . ALA A 1 103 ? 24.112 5.649 -11.748 1.00 95.38 103 ALA A N 1
ATOM 822 C CA . ALA A 1 103 ? 23.482 4.412 -11.322 1.00 95.38 103 ALA A CA 1
ATOM 823 C C . ALA A 1 103 ? 22.174 4.158 -12.085 1.00 95.38 103 ALA A C 1
ATOM 825 O O . ALA A 1 103 ? 22.031 3.083 -12.662 1.00 95.38 103 ALA A O 1
ATOM 826 N N . ILE A 1 104 ? 21.275 5.149 -12.187 1.00 96.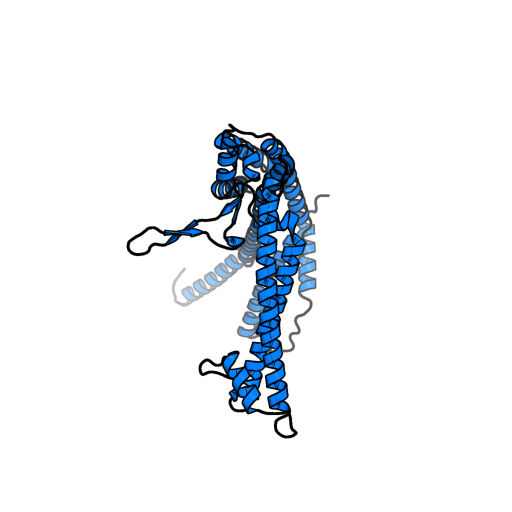44 104 ILE A N 1
ATOM 827 C CA . ILE A 1 104 ? 20.041 4.993 -12.975 1.00 96.44 104 ILE A CA 1
ATOM 828 C C . ILE A 1 104 ? 20.335 4.739 -14.450 1.00 96.44 104 ILE A C 1
ATOM 830 O O . ILE A 1 104 ? 19.719 3.852 -15.021 1.00 96.44 104 ILE A O 1
ATOM 834 N N . HIS A 1 105 ? 21.329 5.418 -15.035 1.00 96.31 105 HIS A N 1
ATOM 835 C CA . HIS A 1 105 ? 21.750 5.151 -16.412 1.00 96.31 105 HIS A CA 1
ATOM 836 C C . HIS A 1 105 ? 22.168 3.684 -16.598 1.00 96.31 105 HIS A C 1
ATOM 838 O O . HIS A 1 105 ? 21.766 3.033 -17.552 1.00 96.31 105 HIS A O 1
ATOM 844 N N . THR A 1 106 ? 22.945 3.130 -15.663 1.00 95.38 106 THR A N 1
ATOM 845 C CA . THR A 1 106 ? 23.366 1.719 -15.721 1.00 95.38 106 THR A CA 1
ATOM 846 C C . THR A 1 106 ? 22.170 0.769 -15.608 1.00 95.38 106 THR A C 1
ATOM 848 O O . THR A 1 106 ? 22.067 -0.191 -16.368 1.00 95.38 106 THR A O 1
ATOM 851 N N . ILE A 1 107 ? 21.245 1.048 -14.685 1.00 95.62 107 ILE A N 1
ATOM 852 C CA . ILE A 1 107 ? 20.045 0.230 -14.458 1.00 95.62 107 ILE A CA 1
ATOM 853 C C . ILE A 1 107 ? 19.119 0.269 -15.681 1.00 95.62 107 ILE A C 1
ATOM 855 O O . ILE A 1 107 ? 18.624 -0.778 -16.108 1.00 95.62 107 ILE A O 1
ATOM 859 N N . SER A 1 108 ? 18.908 1.454 -16.260 1.00 94.38 108 SER A N 1
ATOM 860 C CA . SER A 1 108 ? 18.026 1.655 -17.408 1.00 94.38 108 SER A CA 1
ATOM 861 C C . SER A 1 108 ? 18.589 1.056 -18.691 1.00 94.38 108 SER A C 1
ATOM 863 O O . SER A 1 108 ? 17.850 0.407 -19.423 1.00 94.38 108 SER A O 1
ATOM 865 N N . GLU A 1 109 ? 19.891 1.209 -18.945 1.00 94.12 109 GLU A N 1
ATOM 866 C CA . GLU A 1 109 ? 20.548 0.580 -20.097 1.00 94.12 109 GLU A CA 1
ATOM 867 C C . GLU A 1 109 ? 20.480 -0.945 -20.005 1.00 94.12 109 GLU A C 1
ATOM 869 O O . GLU A 1 109 ? 20.144 -1.615 -20.981 1.00 94.12 109 GLU A O 1
ATOM 874 N N . ASN A 1 110 ? 20.719 -1.507 -18.816 1.00 93.31 110 ASN A N 1
ATOM 875 C CA . ASN A 1 110 ? 20.596 -2.946 -18.610 1.00 93.31 110 ASN A CA 1
ATOM 876 C C . ASN A 1 110 ? 19.145 -3.416 -18.848 1.00 93.31 110 ASN A C 1
ATOM 878 O O . ASN A 1 110 ? 18.918 -4.414 -19.530 1.00 93.31 110 ASN A O 1
ATOM 882 N N . LEU A 1 111 ? 18.144 -2.660 -18.376 1.00 92.44 111 LEU A N 1
ATOM 883 C CA . LEU A 1 111 ? 16.733 -2.968 -18.639 1.00 92.44 111 LEU A CA 1
ATOM 884 C C . LEU A 1 111 ? 16.437 -3.002 -20.145 1.00 92.44 111 LEU A C 1
ATOM 886 O O . LEU A 1 111 ? 15.862 -3.971 -20.641 1.00 92.44 111 LEU A O 1
ATOM 890 N N . LEU A 1 112 ? 16.864 -1.973 -20.879 1.00 91.31 112 LEU A N 1
ATOM 891 C CA . LEU A 1 112 ? 16.670 -1.884 -22.326 1.00 91.31 112 LEU A CA 1
ATOM 892 C C . LEU A 1 112 ? 17.328 -3.054 -23.064 1.00 91.31 112 LEU A C 1
ATOM 894 O O . LEU A 1 112 ? 16.715 -3.620 -23.965 1.00 91.31 112 LEU A O 1
ATOM 898 N N . GLN A 1 113 ? 18.531 -3.465 -22.657 1.00 91.81 113 GLN A N 1
ATOM 899 C CA . GLN A 1 113 ? 19.226 -4.610 -23.251 1.00 91.81 113 GLN A CA 1
ATOM 9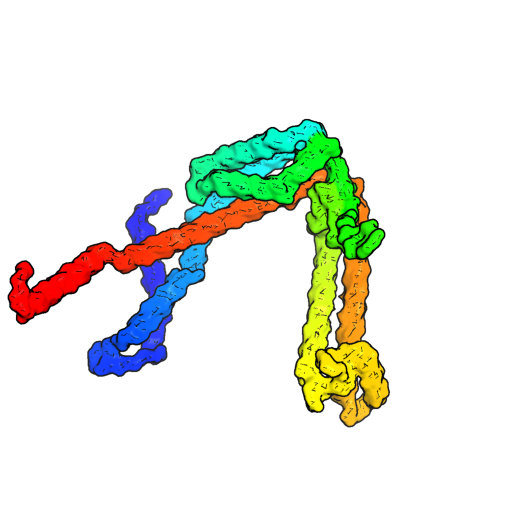00 C C . GLN A 1 113 ? 18.470 -5.931 -23.053 1.00 91.81 113 GLN A C 1
ATOM 902 O O . GLN A 1 113 ? 18.373 -6.720 -23.992 1.00 91.81 113 GLN A O 1
ATOM 907 N N . HIS A 1 114 ? 17.893 -6.171 -21.870 1.00 90.31 114 HIS A N 1
ATOM 908 C CA . HIS A 1 114 ? 17.117 -7.392 -21.598 1.00 90.31 114 HIS A CA 1
ATOM 909 C C . HIS A 1 114 ? 15.819 -7.470 -22.407 1.00 90.31 114 HIS A C 1
ATOM 911 O O . HIS A 1 114 ? 15.432 -8.553 -22.861 1.00 90.31 114 HIS A O 1
ATOM 917 N N . TYR A 1 115 ? 15.165 -6.326 -22.615 1.00 87.25 115 TYR A N 1
ATOM 918 C CA . TYR A 1 115 ? 13.920 -6.224 -23.381 1.00 87.25 115 TYR A CA 1
ATOM 919 C C . TYR A 1 115 ? 14.128 -5.955 -24.877 1.00 87.25 115 TYR A C 1
ATOM 921 O O . TYR A 1 115 ? 13.159 -5.934 -25.638 1.00 87.25 115 TYR A O 1
ATOM 929 N N . ALA A 1 116 ? 15.371 -5.794 -25.331 1.00 86.38 116 ALA A N 1
ATOM 930 C CA . ALA A 1 116 ? 15.672 -5.626 -26.743 1.00 86.38 116 ALA A CA 1
ATOM 931 C C . ALA A 1 116 ? 15.246 -6.869 -27.539 1.00 86.38 116 ALA A C 1
ATOM 933 O O . ALA A 1 116 ? 15.510 -8.013 -27.154 1.00 86.38 116 ALA A O 1
ATOM 934 N N . ASN A 1 117 ? 14.607 -6.639 -28.688 1.00 81.56 117 ASN A N 1
ATOM 935 C CA . ASN A 1 117 ? 14.157 -7.683 -29.615 1.00 81.56 117 ASN A CA 1
ATOM 936 C C . ASN A 1 117 ? 13.185 -8.710 -29.001 1.00 81.56 117 ASN A C 1
ATOM 938 O O . ASN A 1 117 ? 13.085 -9.838 -29.492 1.00 81.56 117 ASN A O 1
ATOM 942 N N . LYS A 1 118 ? 12.467 -8.353 -27.928 1.00 82.88 118 LYS A N 1
ATOM 943 C CA . LYS A 1 118 ? 11.392 -9.187 -27.385 1.00 82.88 118 LYS A CA 1
ATOM 944 C C . LYS A 1 118 ? 10.073 -8.873 -28.114 1.00 82.88 118 LYS A C 1
ATOM 946 O O . LYS A 1 118 ? 9.700 -7.706 -28.225 1.00 82.88 118 LYS A O 1
ATOM 951 N N . PRO A 1 119 ? 9.374 -9.883 -28.669 1.00 72.81 119 PRO A N 1
ATOM 952 C CA . PRO A 1 119 ? 8.098 -9.664 -29.344 1.00 72.81 119 PRO A CA 1
ATOM 953 C C . PRO A 1 119 ? 7.067 -9.037 -28.403 1.00 72.81 119 PRO A C 1
ATOM 955 O O . PRO A 1 119 ? 7.060 -9.350 -27.218 1.00 72.81 119 PRO A O 1
ATOM 958 N N . LEU A 1 120 ? 6.171 -8.202 -28.939 1.00 70.12 120 LEU A N 1
ATOM 959 C CA . LEU A 1 120 ? 5.034 -7.591 -28.224 1.00 70.12 120 LEU A CA 1
ATOM 960 C C . LEU A 1 120 ? 5.387 -6.659 -27.050 1.00 70.12 120 LEU A C 1
ATOM 962 O O . LEU A 1 120 ? 4.482 -6.047 -26.488 1.00 70.12 120 LEU A O 1
ATOM 966 N N . THR A 1 121 ? 6.664 -6.504 -26.701 1.00 75.31 121 THR A N 1
ATOM 967 C CA . THR A 1 121 ? 7.113 -5.540 -25.695 1.00 75.31 121 THR A CA 1
ATOM 968 C C . THR A 1 121 ? 7.601 -4.261 -26.350 1.00 75.31 121 THR A C 1
ATOM 970 O O . THR A 1 121 ? 8.339 -4.306 -27.334 1.00 75.31 121 THR A O 1
ATOM 973 N N . ASP A 1 122 ? 7.255 -3.129 -25.752 1.00 80.19 122 ASP A N 1
ATOM 974 C CA . ASP A 1 122 ? 7.840 -1.840 -26.091 1.00 80.19 122 ASP A CA 1
ATOM 975 C C . ASP A 1 122 ? 8.962 -1.518 -25.092 1.00 80.19 122 ASP A C 1
ATOM 977 O O . ASP A 1 122 ? 8.711 -1.292 -23.905 1.00 80.19 122 ASP A O 1
ATOM 981 N N . SER A 1 123 ? 10.213 -1.520 -25.563 1.00 82.25 123 SER A N 1
ATOM 982 C CA . SER A 1 123 ? 11.378 -1.194 -24.731 1.00 82.25 123 SER A CA 1
ATOM 983 C C . SER A 1 123 ? 11.296 0.228 -24.163 1.00 82.25 123 SER A C 1
ATOM 985 O O . SER A 1 123 ? 11.759 0.461 -23.047 1.00 82.25 123 SER A O 1
ATOM 987 N N . TYR A 1 124 ? 10.664 1.164 -24.881 1.00 84.94 124 TYR A N 1
ATOM 988 C CA . TYR A 1 124 ? 10.439 2.519 -24.385 1.00 84.94 124 TYR A CA 1
ATOM 989 C C . TYR A 1 124 ? 9.406 2.536 -23.257 1.00 84.94 124 TYR A C 1
ATOM 991 O O . TYR A 1 124 ? 9.625 3.203 -22.251 1.00 84.94 124 TYR A O 1
ATOM 999 N N . ALA A 1 125 ? 8.336 1.740 -23.357 1.00 86.44 125 ALA A N 1
ATOM 1000 C CA . ALA A 1 125 ? 7.372 1.599 -22.265 1.00 86.44 125 ALA A CA 1
ATOM 1001 C C . ALA A 1 125 ? 8.030 1.034 -20.993 1.00 86.44 125 ALA A C 1
ATOM 1003 O O . ALA A 1 125 ? 7.810 1.562 -19.905 1.00 86.44 125 ALA A O 1
ATOM 1004 N N . MET A 1 126 ? 8.895 0.017 -21.114 1.00 87.56 126 MET A N 1
ATOM 1005 C CA . MET A 1 126 ? 9.654 -0.521 -19.969 1.00 87.56 126 MET A CA 1
ATOM 1006 C C . MET A 1 126 ? 10.553 0.540 -19.327 1.00 87.56 126 MET A C 1
ATOM 1008 O O . MET A 1 126 ? 10.586 0.677 -18.103 1.00 87.56 126 MET A O 1
ATOM 1012 N N . TYR A 1 127 ? 11.265 1.306 -20.155 1.00 90.31 127 TYR A N 1
ATOM 1013 C CA . TYR A 1 127 ? 12.088 2.420 -19.699 1.00 90.31 127 TYR A CA 1
ATOM 1014 C C . TYR A 1 127 ? 11.252 3.488 -18.989 1.00 90.31 127 TYR A C 1
ATOM 1016 O O . TYR A 1 127 ? 11.628 3.933 -17.908 1.00 90.31 127 TYR A O 1
ATOM 1024 N N . GLN A 1 128 ? 10.100 3.857 -19.550 1.00 91.88 128 GLN A N 1
ATOM 1025 C CA . GLN A 1 128 ? 9.214 4.858 -18.968 1.00 91.88 128 GLN A CA 1
ATOM 1026 C C . GLN A 1 128 ? 8.711 4.422 -17.588 1.00 91.88 128 GLN A C 1
ATOM 1028 O O . GLN A 1 128 ? 8.819 5.196 -16.641 1.00 91.88 128 GLN A O 1
ATOM 1033 N N . HIS A 1 129 ? 8.274 3.166 -17.435 1.00 92.19 129 HIS A N 1
ATOM 1034 C CA . HIS A 1 129 ? 7.854 2.617 -16.137 1.00 92.19 129 HIS A CA 1
ATOM 1035 C C . HIS A 1 129 ? 8.962 2.709 -15.080 1.00 92.19 129 HIS A C 1
ATOM 1037 O O . HIS A 1 129 ? 8.705 3.089 -13.935 1.00 92.19 129 HIS A O 1
ATOM 1043 N N . LEU A 1 130 ? 10.208 2.404 -15.462 1.00 94.31 130 LEU A N 1
ATOM 1044 C CA . LEU A 1 130 ? 11.365 2.570 -14.581 1.00 94.31 130 LEU A CA 1
ATOM 1045 C C . LEU A 1 130 ? 11.608 4.045 -14.237 1.00 94.31 130 LEU A C 1
ATOM 1047 O O . LEU A 1 130 ? 11.837 4.361 -13.072 1.00 94.31 130 LEU A O 1
ATOM 1051 N N . MET A 1 131 ? 11.573 4.942 -15.222 1.00 94.12 131 MET A N 1
ATOM 1052 C CA . MET A 1 131 ? 11.870 6.362 -15.018 1.00 94.12 131 MET A CA 1
ATOM 1053 C C . MET A 1 131 ? 10.798 7.081 -14.198 1.00 94.12 131 MET A C 1
ATOM 1055 O O . MET A 1 131 ? 11.136 7.921 -13.362 1.00 94.12 131 MET A O 1
ATOM 1059 N N . ASP A 1 132 ? 9.531 6.715 -14.371 1.00 96.31 132 ASP A N 1
ATOM 1060 C CA . ASP A 1 132 ? 8.426 7.221 -13.559 1.00 96.31 132 ASP A CA 1
ATOM 1061 C C . ASP A 1 132 ? 8.589 6.781 -12.101 1.00 96.31 132 ASP A C 1
ATOM 1063 O O . ASP A 1 132 ? 8.467 7.589 -11.176 1.00 96.31 132 ASP A O 1
ATOM 1067 N N . TYR A 1 133 ? 8.937 5.509 -11.878 1.00 96.12 133 TYR A N 1
ATOM 1068 C CA . TYR A 1 133 ? 9.221 5.005 -10.536 1.00 96.12 133 TYR A CA 1
ATOM 1069 C C . TYR A 1 133 ? 10.485 5.630 -9.931 1.00 96.12 133 TYR A C 1
ATOM 1071 O O . TYR A 1 133 ? 10.518 5.946 -8.738 1.00 96.12 133 TYR A O 1
ATOM 1079 N N . TRP A 1 134 ? 11.508 5.864 -10.756 1.00 95.88 134 TRP A N 1
ATOM 1080 C CA . TRP A 1 134 ? 12.720 6.563 -10.356 1.00 95.88 134 TRP A CA 1
ATOM 1081 C C . TRP A 1 134 ? 12.393 7.958 -9.838 1.00 95.88 134 TRP A C 1
ATOM 1083 O O . TRP A 1 134 ? 12.684 8.251 -8.682 1.00 95.88 134 TRP A O 1
ATOM 1093 N N . ALA A 1 135 ? 11.725 8.778 -10.649 1.00 95.19 135 ALA A N 1
ATOM 1094 C CA . ALA A 1 135 ? 11.383 10.149 -10.292 1.00 95.19 135 ALA A CA 1
ATOM 1095 C C . ALA A 1 135 ? 10.471 10.231 -9.058 1.00 95.19 135 ALA A C 1
ATOM 1097 O O . ALA A 1 135 ? 10.568 11.175 -8.280 1.00 95.19 135 ALA A O 1
ATOM 1098 N N . LYS A 1 136 ? 9.584 9.246 -8.869 1.00 94.19 136 LYS A N 1
ATOM 1099 C CA . LYS A 1 136 ? 8.634 9.221 -7.751 1.00 94.19 136 LYS A CA 1
ATOM 1100 C C . LYS A 1 136 ? 9.233 8.718 -6.436 1.00 94.19 136 LYS A C 1
ATOM 1102 O O . LYS A 1 136 ? 8.711 9.055 -5.375 1.00 94.19 136 LYS A O 1
ATOM 1107 N N . THR A 1 137 ? 10.215 7.816 -6.475 1.00 92.62 137 THR A N 1
ATOM 1108 C CA . THR A 1 137 ? 10.659 7.100 -5.265 1.00 92.62 137 THR A CA 1
ATOM 1109 C C . THR A 1 137 ? 12.150 6.789 -5.252 1.00 92.62 137 THR A C 1
ATOM 1111 O O . THR A 1 137 ? 12.828 7.199 -4.314 1.00 92.62 137 THR A O 1
ATOM 1114 N N . MET A 1 138 ? 12.690 6.077 -6.250 1.00 94.38 138 MET A N 1
ATOM 1115 C CA . MET A 1 138 ? 14.088 5.618 -6.147 1.00 94.38 138 MET A CA 1
ATOM 1116 C C . MET A 1 138 ? 15.090 6.771 -6.163 1.00 94.38 138 MET A C 1
ATOM 1118 O O . MET A 1 138 ? 16.149 6.651 -5.561 1.00 94.38 138 MET A O 1
ATOM 1122 N N . GLN A 1 139 ? 14.786 7.878 -6.843 1.00 95.19 139 GLN A N 1
ATOM 1123 C CA . GLN A 1 139 ? 15.698 9.011 -6.945 1.00 95.19 139 GLN A CA 1
ATOM 1124 C C . GLN A 1 139 ? 16.098 9.525 -5.561 1.00 95.19 139 GLN A C 1
ATOM 1126 O O . GLN A 1 139 ? 17.293 9.630 -5.282 1.00 95.19 139 GLN A O 1
ATOM 1131 N N . ASP A 1 140 ? 15.118 9.792 -4.700 1.00 93.06 140 ASP A N 1
ATOM 1132 C CA . ASP A 1 140 ? 15.356 10.288 -3.344 1.00 93.06 140 ASP A CA 1
ATOM 1133 C C . ASP A 1 140 ? 16.143 9.268 -2.517 1.00 93.06 140 ASP A C 1
ATOM 1135 O O . ASP A 1 140 ? 17.139 9.626 -1.887 1.00 93.06 140 ASP A O 1
ATOM 1139 N N . ASP A 1 141 ? 15.794 7.980 -2.617 1.00 94.50 141 ASP A N 1
ATOM 1140 C CA . ASP A 1 141 ? 16.539 6.924 -1.931 1.00 94.50 141 ASP A CA 1
ATOM 1141 C C . ASP A 1 141 ? 18.010 6.858 -2.399 1.00 94.50 141 ASP A C 1
ATOM 1143 O O . ASP A 1 141 ? 18.923 6.673 -1.600 1.00 94.50 141 ASP A O 1
ATOM 1147 N N . PHE A 1 142 ? 18.293 7.032 -3.692 1.00 95.38 142 PHE A N 1
ATOM 1148 C CA . PHE A 1 142 ? 19.673 7.022 -4.190 1.00 95.38 142 PHE A CA 1
ATOM 1149 C C . PHE A 1 142 ? 20.465 8.253 -3.739 1.00 95.38 142 PHE A C 1
ATOM 1151 O O . PHE A 1 142 ? 21.673 8.147 -3.520 1.00 95.38 142 PHE A O 1
ATOM 1158 N N . TYR A 1 143 ? 19.821 9.416 -3.603 1.00 94.88 143 TYR A N 1
ATOM 1159 C CA . TYR A 1 143 ? 20.468 10.609 -3.053 1.00 94.88 143 TYR A CA 1
ATOM 1160 C C . TYR A 1 143 ? 20.762 10.460 -1.558 1.00 94.88 143 TYR A C 1
ATOM 1162 O O . TYR A 1 143 ? 21.861 10.805 -1.124 1.00 94.88 143 TYR A O 1
ATOM 1170 N N . GLU A 1 144 ? 19.834 9.893 -0.791 1.00 93.50 144 GLU A N 1
ATOM 1171 C CA . GLU A 1 144 ? 20.048 9.567 0.623 1.00 93.50 144 GLU A CA 1
ATOM 1172 C C . GLU A 1 144 ? 21.162 8.517 0.788 1.00 93.50 144 GLU A C 1
ATOM 1174 O O . GLU A 1 144 ? 22.068 8.689 1.606 1.00 93.50 144 GLU A O 1
ATOM 1179 N N . LEU A 1 145 ? 21.195 7.484 -0.064 1.00 95.00 145 LEU A N 1
ATOM 1180 C CA . LEU A 1 145 ? 22.272 6.488 -0.079 1.00 95.00 145 LEU A CA 1
ATOM 1181 C C . LEU A 1 145 ? 23.629 7.120 -0.419 1.00 95.00 145 LEU A C 1
ATOM 1183 O O . LEU A 1 145 ? 24.639 6.792 0.203 1.00 95.00 145 LEU A O 1
ATOM 1187 N N . ALA A 1 146 ? 23.665 8.062 -1.363 1.00 95.69 146 ALA A N 1
ATOM 1188 C CA . ALA A 1 146 ? 24.883 8.792 -1.699 1.00 95.69 146 ALA A CA 1
ATOM 1189 C C . ALA A 1 146 ? 25.397 9.650 -0.530 1.00 95.69 146 ALA A C 1
ATOM 1191 O O . ALA A 1 146 ? 26.613 9.779 -0.367 1.00 95.69 146 ALA A O 1
ATOM 1192 N N . ALA A 1 147 ? 24.497 10.232 0.267 1.00 94.38 147 ALA A N 1
ATOM 1193 C CA . ALA A 1 147 ? 24.841 11.120 1.373 1.00 94.38 147 ALA A CA 1
ATOM 1194 C C . ALA A 1 147 ? 25.280 10.353 2.627 1.00 94.38 147 ALA A C 1
ATOM 1196 O O . ALA A 1 147 ? 26.372 10.589 3.155 1.00 94.38 147 ALA A O 1
ATOM 1197 N N . ASP A 1 148 ? 24.455 9.413 3.081 1.00 93.12 148 ASP A N 1
ATOM 1198 C CA . ASP A 1 148 ? 24.579 8.798 4.404 1.00 93.12 148 ASP A CA 1
ATOM 1199 C C . ASP A 1 148 ? 24.852 7.291 4.351 1.00 93.12 148 ASP A C 1
ATOM 1201 O O . ASP A 1 148 ? 25.196 6.701 5.373 1.00 93.12 148 ASP A O 1
ATOM 1205 N N . GLY A 1 149 ? 24.810 6.669 3.171 1.00 95.06 149 GLY A N 1
ATOM 1206 C CA . GLY A 1 149 ? 24.985 5.225 3.032 1.00 95.06 149 GLY A CA 1
ATOM 1207 C C . GLY A 1 149 ? 23.776 4.443 3.557 1.00 95.06 149 GLY A C 1
ATOM 1208 O O . GLY A 1 149 ? 22.730 5.001 3.893 1.00 95.06 149 GLY A O 1
ATOM 1209 N N . TRP A 1 150 ? 23.912 3.120 3.653 1.00 95.50 150 TRP A N 1
ATOM 1210 C CA . TRP A 1 150 ? 22.803 2.234 4.035 1.00 95.50 150 TRP A CA 1
ATOM 1211 C C . TRP A 1 150 ? 22.283 2.445 5.464 1.00 95.50 150 TRP A C 1
ATOM 1213 O O . TRP A 1 150 ? 21.125 2.137 5.740 1.00 95.50 150 TRP A O 1
ATOM 1223 N N . ILE A 1 151 ? 23.088 3.030 6.359 1.00 93.94 151 ILE A N 1
ATOM 1224 C CA . ILE A 1 151 ? 22.700 3.290 7.757 1.00 93.94 151 ILE A CA 1
ATOM 1225 C C . ILE A 1 151 ? 21.531 4.280 7.885 1.00 93.94 151 ILE A C 1
ATOM 1227 O O . ILE A 1 151 ? 20.817 4.280 8.887 1.00 93.94 151 ILE A O 1
ATOM 1231 N N . ALA A 1 152 ? 21.259 5.086 6.852 1.00 92.75 152 ALA A N 1
ATOM 1232 C CA . ALA A 1 152 ? 20.060 5.921 6.809 1.00 92.75 152 ALA A CA 1
ATOM 1233 C C . ALA A 1 152 ? 18.757 5.094 6.899 1.00 92.75 152 ALA A C 1
ATOM 1235 O O . ALA A 1 152 ? 17.738 5.610 7.359 1.00 92.75 152 ALA A O 1
ATOM 1236 N N . GLY A 1 153 ? 18.792 3.796 6.573 1.00 91.69 153 GLY A N 1
ATOM 1237 C CA . GLY A 1 153 ? 17.653 2.885 6.710 1.00 91.69 153 GLY A CA 1
ATOM 1238 C C . GLY A 1 153 ? 17.248 2.591 8.150 1.00 91.69 153 GLY A C 1
ATOM 1239 O O . GLY A 1 153 ? 16.111 2.192 8.381 1.00 91.69 153 GLY A O 1
ATOM 1240 N N . ASN A 1 154 ? 18.124 2.854 9.123 1.00 93.25 154 ASN A N 1
ATOM 1241 C CA . ASN A 1 154 ? 17.819 2.728 10.549 1.00 93.25 154 ASN A CA 1
ATOM 1242 C C . ASN A 1 154 ? 17.021 3.913 11.112 1.00 93.25 154 ASN A C 1
ATOM 1244 O O . ASN A 1 154 ? 16.712 3.939 12.303 1.00 93.25 154 ASN A O 1
ATOM 1248 N N . SER A 1 155 ? 16.722 4.918 10.285 1.00 91.44 155 SER A N 1
ATOM 1249 C CA . SER A 1 155 ? 16.091 6.159 10.725 1.00 91.44 155 SER A CA 1
ATOM 1250 C C . SER A 1 155 ? 14.616 6.223 10.342 1.00 91.44 155 SER A C 1
ATOM 1252 O O . SER A 1 155 ? 14.240 6.030 9.183 1.00 91.44 155 SER A O 1
ATOM 1254 N N . VAL A 1 156 ? 13.794 6.582 11.327 1.00 93.75 156 VAL A N 1
ATOM 1255 C CA . VAL A 1 156 ? 12.381 6.934 11.169 1.00 93.75 156 VAL A CA 1
ATOM 1256 C C . VAL A 1 156 ? 12.117 8.259 11.874 1.00 93.75 156 VAL A C 1
ATOM 1258 O O . VAL A 1 156 ? 12.574 8.483 12.995 1.00 93.75 156 VAL A O 1
ATOM 1261 N N . SER A 1 157 ? 11.403 9.154 11.205 1.00 90.06 157 SER A N 1
ATOM 1262 C CA . SER A 1 157 ? 11.047 10.477 11.702 1.00 90.06 157 SER A CA 1
ATOM 1263 C C . SER A 1 157 ? 9.527 10.655 11.726 1.00 90.06 157 SER A C 1
ATOM 1265 O O . SER A 1 157 ? 8.756 9.788 11.308 1.00 90.06 157 SER A O 1
ATOM 1267 N N . ARG A 1 158 ? 9.083 11.779 12.290 1.00 91.44 158 ARG A N 1
ATOM 1268 C CA . ARG A 1 158 ? 7.675 12.172 12.339 1.00 91.44 158 ARG A CA 1
ATOM 1269 C C . ARG A 1 158 ? 7.411 13.272 11.329 1.00 91.44 158 ARG A C 1
ATOM 1271 O O . ARG A 1 158 ? 8.074 14.305 11.370 1.00 91.44 158 ARG A O 1
ATOM 1278 N N . MET A 1 159 ? 6.377 13.095 10.516 1.00 86.94 159 MET A N 1
ATOM 1279 C CA . MET A 1 159 ? 5.934 14.118 9.579 1.00 86.94 159 MET A CA 1
ATOM 1280 C C . MET A 1 159 ? 5.403 15.359 10.297 1.00 86.94 159 MET A C 1
ATOM 1282 O O . MET A 1 159 ? 4.664 15.290 11.287 1.00 86.94 159 MET A O 1
ATOM 1286 N N . GLU A 1 160 ? 5.724 16.513 9.722 1.00 86.38 160 GLU A N 1
ATOM 1287 C CA . GLU A 1 160 ? 5.344 17.832 10.209 1.00 86.38 160 GLU A CA 1
ATOM 1288 C C . GLU A 1 160 ? 4.251 18.455 9.329 1.00 86.38 160 GLU A C 1
ATOM 1290 O O . GLU A 1 160 ? 4.422 18.636 8.124 1.00 86.38 160 GLU A O 1
ATOM 1295 N N . LYS A 1 161 ? 3.123 18.867 9.925 1.00 78.62 161 LYS A N 1
ATOM 1296 C CA . LYS A 1 161 ? 2.096 19.669 9.239 1.00 78.62 161 LYS A CA 1
ATOM 1297 C C . LYS A 1 161 ? 2.202 21.137 9.644 1.00 78.62 161 LYS A C 1
ATOM 1299 O O . LYS A 1 161 ? 2.091 21.491 10.821 1.00 78.62 161 LYS A O 1
ATOM 1304 N N . LYS A 1 162 ? 2.375 22.010 8.645 1.00 74.44 162 LYS A N 1
ATOM 1305 C CA . LYS A 1 162 ? 2.342 23.471 8.813 1.00 74.44 162 LYS A CA 1
ATOM 1306 C C . LYS A 1 162 ? 0.897 23.931 8.981 1.00 74.44 162 LYS A C 1
ATOM 1308 O O . LYS A 1 162 ? 0.101 23.819 8.052 1.00 74.44 162 LYS A O 1
ATOM 1313 N N . ILE A 1 163 ? 0.571 24.504 10.136 1.00 68.12 163 ILE A N 1
ATOM 1314 C CA . ILE A 1 163 ? -0.741 25.109 10.377 1.00 68.12 163 ILE A CA 1
ATOM 1315 C C . ILE A 1 163 ? -0.620 26.613 10.119 1.00 68.12 163 ILE A C 1
ATOM 1317 O O . ILE A 1 163 ? 0.127 27.318 10.803 1.00 68.12 163 ILE A O 1
ATOM 1321 N N . LYS A 1 164 ? -1.347 27.121 9.116 1.00 54.97 164 LYS A N 1
ATOM 1322 C CA . LYS A 1 164 ? -1.499 28.566 8.906 1.00 54.97 164 LYS A CA 1
ATOM 1323 C C . LYS A 1 164 ? -2.590 29.092 9.839 1.00 54.97 164 LYS A C 1
ATOM 1325 O O . LYS A 1 164 ? -3.753 29.120 9.462 1.00 54.97 164 LYS A O 1
ATOM 1330 N N . ASN A 1 165 ? -2.203 29.556 11.025 1.00 53.75 165 ASN A N 1
ATOM 1331 C CA . ASN A 1 165 ? -3.027 30.480 11.806 1.00 53.75 165 ASN A CA 1
ATOM 1332 C C . ASN A 1 165 ? -2.493 31.907 11.642 1.00 53.75 165 ASN A C 1
ATOM 1334 O O . ASN A 1 165 ? -1.285 32.106 11.515 1.00 53.75 165 ASN A O 1
ATOM 1338 N N . LYS A 1 166 ? -3.410 32.884 11.628 1.00 53.00 166 LYS A N 1
ATOM 1339 C CA . LYS A 1 166 ? -3.259 34.296 11.209 1.00 53.00 166 LYS A CA 1
ATOM 1340 C C . LYS A 1 166 ? -2.144 35.141 11.870 1.00 53.00 166 LYS A C 1
ATOM 1342 O O . LYS A 1 166 ? -2.112 36.342 11.631 1.00 53.00 166 LYS A O 1
ATOM 1347 N N . SER A 1 167 ? -1.204 34.575 12.629 1.00 55.31 167 SER A N 1
ATOM 1348 C CA . SER A 1 167 ? -0.081 35.354 13.189 1.00 55.31 167 SER A CA 1
ATOM 1349 C C . SER A 1 167 ? 1.123 34.566 13.738 1.00 55.31 167 SER A C 1
ATOM 1351 O O . SER A 1 167 ? 2.098 35.199 14.130 1.00 55.31 167 SER A O 1
ATOM 1353 N N . LYS A 1 168 ? 1.152 33.222 13.717 1.00 53.31 168 LYS A N 1
ATOM 1354 C CA . LYS A 1 168 ? 2.368 32.424 14.011 1.00 53.31 168 LYS A CA 1
ATOM 1355 C C . LYS A 1 168 ? 2.363 31.112 13.220 1.00 53.31 168 LYS A C 1
ATOM 1357 O O . LYS A 1 168 ? 1.363 30.398 13.217 1.00 53.31 168 LYS A O 1
ATOM 1362 N N . LYS A 1 169 ? 3.488 30.780 12.571 1.00 52.34 169 LYS A N 1
ATOM 1363 C CA . LYS A 1 169 ? 3.717 29.451 11.978 1.00 52.34 169 LYS A CA 1
ATOM 1364 C C . LYS A 1 169 ? 3.897 28.452 13.124 1.00 52.34 169 LYS A C 1
ATOM 1366 O O . LYS A 1 169 ? 4.949 28.447 13.753 1.00 52.34 169 LYS A O 1
ATOM 1371 N N . ALA A 1 170 ? 2.878 27.646 13.407 1.00 67.38 170 ALA A N 1
ATOM 1372 C CA . ALA A 1 170 ? 2.993 26.511 14.317 1.00 67.38 170 ALA A CA 1
ATOM 1373 C C . ALA A 1 170 ? 3.173 25.227 13.496 1.00 67.38 170 ALA A C 1
ATOM 1375 O O . ALA A 1 170 ? 2.452 25.000 12.518 1.00 67.38 170 ALA A O 1
ATOM 1376 N N . VAL A 1 171 ? 4.146 24.407 13.887 1.00 74.31 171 VAL A N 1
ATOM 1377 C CA . VAL A 1 171 ? 4.389 23.079 13.318 1.00 74.31 171 VAL A CA 1
ATOM 1378 C C . VAL A 1 171 ? 3.777 22.050 14.263 1.00 74.31 171 VAL A C 1
ATOM 1380 O O . VAL A 1 171 ? 4.058 22.079 15.460 1.00 74.31 171 VAL A O 1
ATOM 1383 N N . LYS A 1 172 ? 2.911 21.169 13.750 1.00 81.06 172 LYS A N 1
ATOM 1384 C CA . LYS A 1 172 ? 2.322 20.069 14.527 1.00 81.06 172 LYS A CA 1
ATOM 1385 C C . LYS A 1 172 ? 2.753 18.732 13.930 1.00 81.06 172 LYS A C 1
ATOM 1387 O O . LYS A 1 172 ? 2.586 18.524 12.730 1.00 81.06 172 LYS A O 1
ATOM 1392 N N . LEU A 1 173 ? 3.256 17.832 14.774 1.00 84.19 173 LEU A N 1
ATOM 1393 C CA . LEU A 1 173 ? 3.589 16.464 14.377 1.00 84.19 173 LEU A CA 1
ATOM 1394 C C . LEU A 1 173 ? 2.316 15.663 14.090 1.00 84.19 173 LEU A C 1
ATOM 1396 O O . LEU A 1 173 ? 1.317 15.771 14.812 1.00 84.19 173 LEU A O 1
ATOM 1400 N N . VAL A 1 174 ? 2.353 14.862 13.030 1.00 86.12 174 VAL A N 1
ATOM 1401 C CA . VAL A 1 174 ? 1.279 13.924 12.696 1.00 86.12 174 VAL A CA 1
ATOM 1402 C C . VAL A 1 174 ? 1.393 12.707 13.616 1.00 86.12 174 VAL A C 1
ATOM 1404 O O . VAL A 1 174 ? 2.456 12.102 13.722 1.00 86.12 174 VAL A O 1
ATOM 1407 N N . ALA A 1 175 ? 0.307 12.375 14.317 1.00 86.19 175 ALA A N 1
ATOM 1408 C CA . ALA A 1 175 ? 0.248 11.247 15.248 1.00 86.19 175 ALA A CA 1
ATOM 1409 C C . ALA A 1 175 ? -0.103 9.929 14.535 1.00 86.19 175 ALA A C 1
ATOM 1411 O O . ALA A 1 175 ? -0.673 9.950 13.446 1.00 86.19 175 ALA A O 1
ATOM 1412 N N . GLY A 1 176 ? 0.176 8.796 15.186 1.00 88.56 176 GLY A N 1
ATOM 1413 C CA . GLY A 1 176 ? -0.085 7.457 14.655 1.00 88.56 176 GLY A CA 1
ATOM 1414 C C . GLY A 1 176 ? 0.898 7.019 13.567 1.00 88.56 176 GLY A C 1
ATOM 1415 O O . GLY A 1 176 ? 1.727 7.802 13.105 1.00 88.56 176 GLY A O 1
ATOM 1416 N N . ILE A 1 177 ? 0.776 5.764 13.133 1.00 88.94 177 ILE A N 1
ATOM 1417 C CA . ILE A 1 177 ? 1.638 5.149 12.106 1.00 88.94 177 ILE A CA 1
ATOM 1418 C C . ILE A 1 177 ? 1.646 5.976 10.810 1.00 88.94 177 ILE A C 1
ATOM 1420 O O . ILE A 1 177 ? 2.689 6.129 10.185 1.00 88.94 177 ILE A O 1
ATOM 1424 N N . GLU A 1 178 ? 0.509 6.583 10.455 1.00 87.12 178 GLU A N 1
ATOM 1425 C CA . GLU A 1 178 ? 0.366 7.494 9.307 1.00 87.12 178 GLU A CA 1
ATOM 1426 C C . GLU A 1 178 ? 1.238 8.746 9.401 1.00 87.12 178 GLU A C 1
ATOM 1428 O O . GLU A 1 178 ? 1.424 9.431 8.405 1.00 87.12 178 GLU A O 1
ATOM 1433 N N . GLY A 1 179 ? 1.719 9.092 10.593 1.00 89.12 179 GLY A N 1
ATOM 1434 C CA . GLY A 1 179 ? 2.618 10.211 10.824 1.00 89.12 179 GLY A CA 1
ATOM 1435 C C . GLY A 1 179 ? 4.094 9.838 10.849 1.00 89.12 179 GLY A C 1
ATOM 1436 O O . GLY A 1 179 ? 4.909 10.728 11.079 1.00 89.12 179 GLY A O 1
ATOM 1437 N N . LEU A 1 180 ? 4.440 8.561 10.677 1.00 92.25 180 LEU A N 1
ATOM 1438 C CA . LEU A 1 180 ? 5.824 8.103 10.597 1.00 92.25 180 LEU A CA 1
ATOM 1439 C C . LEU A 1 180 ? 6.329 8.155 9.155 1.00 92.25 180 LEU A C 1
ATOM 1441 O O . LEU A 1 180 ? 5.612 7.809 8.219 1.00 92.25 180 LEU A O 1
ATOM 1445 N N . GLU A 1 181 ? 7.589 8.536 8.995 1.00 92.00 181 GLU A N 1
ATOM 1446 C CA . GLU A 1 181 ? 8.282 8.582 7.712 1.00 92.00 181 GLU A CA 1
ATOM 1447 C C . GLU A 1 181 ? 9.676 7.974 7.883 1.00 92.00 181 GLU A C 1
ATOM 1449 O O . GLU A 1 181 ? 10.522 8.494 8.609 1.00 92.00 181 GLU A O 1
ATOM 1454 N N . GLY A 1 182 ? 9.896 6.806 7.281 1.00 90.62 182 GLY A N 1
ATOM 1455 C CA . GLY A 1 182 ? 11.211 6.168 7.264 1.00 90.62 182 GLY A CA 1
ATOM 1456 C C . GLY A 1 182 ? 12.037 6.681 6.092 1.00 90.62 182 GLY A C 1
ATOM 1457 O O . GLY A 1 182 ? 11.493 6.869 5.007 1.00 90.62 182 GLY A O 1
ATOM 1458 N N . ARG A 1 183 ? 13.345 6.873 6.295 1.00 90.06 183 ARG A N 1
ATOM 1459 C CA . ARG A 1 183 ? 14.235 7.445 5.267 1.00 90.06 183 ARG A CA 1
ATOM 1460 C C . ARG A 1 183 ? 14.338 6.586 4.004 1.00 90.06 183 ARG A C 1
ATOM 1462 O O . ARG A 1 183 ? 14.161 7.101 2.913 1.00 90.06 183 ARG A O 1
ATOM 1469 N N . PHE A 1 184 ? 14.578 5.280 4.156 1.00 87.62 184 PHE A N 1
ATOM 1470 C CA . PHE A 1 184 ? 14.531 4.328 3.033 1.00 87.62 184 PHE A CA 1
ATOM 1471 C C . PHE A 1 184 ? 13.321 3.405 3.080 1.00 87.62 184 PHE A C 1
ATOM 1473 O O . PHE A 1 184 ? 12.748 3.068 2.045 1.00 87.62 184 PHE A O 1
ATOM 1480 N N . ILE A 1 185 ? 12.957 2.944 4.277 1.00 93.56 185 ILE A N 1
ATOM 1481 C CA . ILE A 1 185 ? 11.961 1.892 4.470 1.00 93.56 185 ILE A CA 1
ATOM 1482 C C . ILE A 1 185 ? 10.661 2.553 4.926 1.00 93.56 185 ILE A C 1
ATOM 1484 O O . ILE A 1 185 ? 10.621 3.060 6.048 1.00 93.56 185 ILE A O 1
ATOM 1488 N N . PRO A 1 186 ? 9.588 2.550 4.118 1.00 94.19 186 PRO A N 1
ATOM 1489 C CA . PRO A 1 186 ? 8.292 3.051 4.560 1.00 94.19 186 PRO A CA 1
ATOM 1490 C C . PRO A 1 186 ? 7.760 2.237 5.755 1.00 94.19 186 PRO A C 1
ATOM 1492 O O . PRO A 1 186 ? 7.904 1.011 5.750 1.00 94.19 186 PRO A O 1
ATOM 1495 N N . PRO A 1 187 ? 7.075 2.856 6.737 1.00 94.19 187 PRO A N 1
ATOM 1496 C CA . PRO A 1 187 ? 6.527 2.132 7.890 1.00 94.19 187 PRO A CA 1
ATOM 1497 C C . PRO A 1 187 ? 5.582 0.990 7.506 1.00 94.19 187 PRO A C 1
ATOM 1499 O O . PRO A 1 187 ? 5.577 -0.048 8.159 1.00 94.19 187 PRO A O 1
ATOM 1502 N N . ALA A 1 188 ? 4.831 1.140 6.411 1.00 93.62 188 ALA A N 1
ATOM 1503 C CA . ALA A 1 188 ? 3.971 0.082 5.883 1.00 93.62 188 ALA A CA 1
ATOM 1504 C C . ALA A 1 188 ? 4.761 -1.185 5.505 1.00 93.62 188 ALA A C 1
ATOM 1506 O O . ALA A 1 188 ? 4.324 -2.292 5.807 1.00 93.62 188 ALA A O 1
ATOM 1507 N N . LEU A 1 189 ? 5.946 -1.021 4.907 1.00 94.19 189 LEU A N 1
ATOM 1508 C CA . LEU A 1 189 ? 6.816 -2.136 4.535 1.00 94.19 189 LEU A CA 1
ATOM 1509 C C . LEU A 1 189 ? 7.439 -2.785 5.781 1.00 94.19 189 LEU A C 1
ATOM 1511 O O . LEU A 1 189 ? 7.493 -4.005 5.878 1.00 94.19 189 LEU A O 1
ATOM 1515 N N . MET A 1 190 ? 7.831 -1.976 6.773 1.00 95.06 190 MET A N 1
ATOM 1516 C CA . MET A 1 190 ? 8.309 -2.479 8.068 1.00 95.06 190 MET A CA 1
ATOM 1517 C C . MET A 1 190 ? 7.247 -3.343 8.766 1.00 95.06 190 MET A C 1
ATOM 1519 O O . MET A 1 190 ? 7.549 -4.416 9.284 1.00 95.06 190 MET A O 1
ATOM 1523 N N . ILE A 1 191 ? 5.992 -2.886 8.758 1.00 95.56 191 ILE A N 1
ATOM 1524 C CA . ILE A 1 191 ? 4.861 -3.623 9.330 1.00 95.56 191 ILE A CA 1
ATOM 1525 C C . ILE A 1 191 ? 4.616 -4.920 8.563 1.00 95.56 191 ILE A C 1
ATOM 1527 O O . ILE A 1 191 ? 4.428 -5.961 9.185 1.00 95.56 191 ILE A O 1
ATOM 1531 N N . GLN A 1 192 ? 4.647 -4.875 7.232 1.00 94.19 192 GLN A N 1
ATOM 1532 C CA . GLN A 1 192 ? 4.440 -6.055 6.399 1.00 94.19 192 GLN A CA 1
ATOM 1533 C C . GLN A 1 192 ? 5.472 -7.157 6.678 1.00 94.19 192 GLN A C 1
ATOM 1535 O O . GLN A 1 192 ? 5.094 -8.324 6.758 1.00 94.19 192 GLN A O 1
ATOM 1540 N N . GLU A 1 193 ? 6.749 -6.802 6.840 1.00 93.38 193 GLU A N 1
ATOM 1541 C CA . GLU A 1 193 ? 7.818 -7.793 7.021 1.00 93.38 193 GLU A CA 1
ATOM 1542 C C . GLU A 1 193 ? 7.929 -8.296 8.473 1.00 93.38 193 GLU A C 1
ATOM 1544 O O . GLU A 1 193 ? 8.130 -9.491 8.680 1.00 93.38 193 GLU A O 1
ATOM 1549 N N . TYR A 1 194 ? 7.759 -7.431 9.484 1.00 94.81 194 TYR A N 1
ATOM 1550 C CA . TYR A 1 194 ? 8.022 -7.801 10.887 1.00 94.81 194 TYR A CA 1
ATOM 1551 C C . TYR A 1 194 ? 6.777 -7.905 11.779 1.00 94.81 194 TYR A C 1
ATOM 1553 O O . TYR A 1 194 ? 6.828 -8.585 12.801 1.00 94.81 194 TYR A O 1
ATOM 1561 N N . PHE A 1 195 ? 5.666 -7.256 11.420 1.00 96.69 195 PHE A N 1
ATOM 1562 C CA . PHE A 1 195 ? 4.487 -7.102 12.289 1.00 96.69 195 PHE A CA 1
ATOM 1563 C C . PHE A 1 195 ? 3.169 -7.449 11.581 1.00 96.69 195 PHE A C 1
ATOM 1565 O O . PHE A 1 195 ? 2.103 -6.907 11.887 1.00 96.69 195 PHE A O 1
ATOM 1572 N N . SER A 1 196 ? 3.234 -8.365 10.611 1.00 96.06 196 SER A N 1
ATOM 1573 C CA . SER A 1 196 ? 2.060 -8.872 9.894 1.00 96.06 196 SER A CA 1
ATOM 1574 C C . SER A 1 196 ? 0.999 -9.481 10.832 1.00 96.06 196 SER A C 1
ATOM 1576 O O . SER A 1 196 ? -0.184 -9.176 10.648 1.00 96.06 196 SER A O 1
ATOM 1578 N N . PRO A 1 197 ? 1.354 -10.256 11.885 1.00 96.88 197 PRO A N 1
ATOM 1579 C CA . PRO A 1 197 ? 0.373 -10.753 12.853 1.00 96.88 197 PRO A CA 1
ATOM 1580 C C . PRO A 1 197 ? -0.362 -9.632 13.600 1.00 96.88 197 PRO A C 1
ATOM 1582 O O . PRO A 1 197 ? -1.585 -9.683 13.729 1.00 96.88 197 PRO A O 1
ATOM 1585 N N . GLU A 1 198 ? 0.348 -8.598 14.054 1.00 96.44 198 GLU A N 1
ATOM 1586 C CA . GLU A 1 198 ? -0.256 -7.441 14.715 1.00 96.44 198 GLU A CA 1
ATOM 1587 C C . GLU A 1 198 ? -1.160 -6.649 13.771 1.00 96.44 198 GLU A C 1
ATOM 1589 O O . GLU A 1 198 ? -2.275 -6.284 14.150 1.00 96.44 198 GLU A O 1
ATOM 1594 N N . GLN A 1 199 ? -0.719 -6.417 12.531 1.00 95.56 199 GLN A N 1
ATOM 1595 C CA . GLN A 1 199 ? -1.537 -5.746 11.523 1.00 95.56 199 GLN A CA 1
ATOM 1596 C C . GLN A 1 199 ? -2.807 -6.546 11.221 1.00 95.56 199 GLN A C 1
ATOM 1598 O O . GLN A 1 199 ? -3.891 -5.970 11.131 1.00 95.56 199 GLN A O 1
ATOM 1603 N N . LYS A 1 200 ? -2.703 -7.876 11.125 1.00 96.38 200 LYS A N 1
ATOM 1604 C CA . LYS A 1 200 ? -3.857 -8.758 10.937 1.00 96.38 200 LYS A CA 1
ATOM 1605 C C . LYS A 1 200 ? -4.825 -8.678 12.119 1.00 96.38 200 LYS A C 1
ATOM 1607 O O . LYS A 1 200 ? -6.019 -8.508 11.895 1.00 96.38 200 LYS A O 1
ATOM 1612 N N . ALA A 1 201 ? -4.328 -8.713 13.355 1.00 97.19 201 ALA A N 1
ATOM 1613 C CA . ALA A 1 201 ? -5.164 -8.573 14.548 1.00 97.19 201 ALA A CA 1
ATOM 1614 C C . ALA A 1 201 ? -5.889 -7.213 14.596 1.00 97.19 201 ALA A C 1
ATOM 1616 O O . ALA A 1 201 ? -7.059 -7.142 14.974 1.00 97.19 201 ALA A O 1
ATOM 1617 N N . ILE A 1 202 ? -5.227 -6.127 14.177 1.00 96.94 202 ILE A N 1
ATOM 1618 C CA . ILE A 1 202 ? -5.863 -4.807 14.044 1.00 96.94 202 ILE A CA 1
ATOM 1619 C C . ILE A 1 202 ? -6.964 -4.843 12.979 1.00 96.94 202 ILE A C 1
ATOM 1621 O O . ILE A 1 202 ? -8.060 -4.352 13.245 1.00 96.94 202 ILE A O 1
ATOM 1625 N N . ASN A 1 203 ? -6.703 -5.448 11.819 1.00 97.12 203 ASN A N 1
ATOM 1626 C CA . ASN A 1 203 ? -7.684 -5.562 10.739 1.00 97.12 203 ASN A CA 1
ATOM 1627 C C . ASN A 1 203 ? -8.913 -6.381 11.174 1.00 97.12 203 ASN A C 1
ATOM 1629 O O . ASN A 1 203 ? -10.041 -5.987 10.895 1.00 97.12 203 ASN A O 1
ATOM 1633 N N . GLU A 1 204 ? -8.720 -7.479 11.909 1.00 97.62 204 GLU A N 1
ATOM 1634 C CA . GLU A 1 204 ? -9.812 -8.293 12.463 1.00 97.62 204 GLU A CA 1
ATOM 1635 C C . GLU A 1 204 ? -10.655 -7.507 13.479 1.00 97.62 204 GLU A C 1
ATOM 1637 O O . GLU A 1 204 ? -11.886 -7.570 13.458 1.00 97.62 204 GLU A O 1
ATOM 1642 N N . LEU A 1 205 ? -10.013 -6.716 14.346 1.00 97.94 205 LEU A N 1
ATOM 1643 C CA . LEU A 1 205 ? -10.725 -5.827 15.266 1.00 97.94 205 LEU A CA 1
ATOM 1644 C C . LEU A 1 205 ? -11.497 -4.730 14.519 1.00 97.94 205 LEU A C 1
ATOM 1646 O O . LEU A 1 205 ? -12.613 -4.410 14.923 1.00 97.94 205 LEU A O 1
ATOM 1650 N N . GLN A 1 206 ? -10.934 -4.166 13.446 1.00 96.94 206 GLN A N 1
ATOM 1651 C CA . GLN A 1 206 ? -11.613 -3.175 12.603 1.00 96.94 206 GLN A CA 1
ATOM 1652 C C . GLN A 1 206 ? -12.834 -3.779 11.904 1.00 96.94 206 GLN A C 1
ATOM 1654 O O . GLN A 1 206 ? -13.922 -3.226 12.036 1.00 96.94 206 GLN A O 1
ATOM 1659 N N . ALA A 1 207 ? -12.694 -4.956 11.291 1.00 97.50 207 ALA A N 1
ATOM 1660 C CA . ALA A 1 207 ? -13.812 -5.682 10.693 1.00 97.50 207 ALA A CA 1
ATOM 1661 C C . ALA A 1 207 ? -14.901 -6.007 11.732 1.00 97.50 207 ALA A C 1
ATOM 1663 O O . ALA A 1 207 ? -16.096 -5.901 11.457 1.00 97.50 207 ALA A O 1
ATOM 1664 N N . ARG A 1 208 ? -14.508 -6.353 12.968 1.00 96.88 208 ARG A N 1
ATOM 1665 C CA . ARG A 1 208 ? -15.468 -6.564 14.057 1.00 96.88 208 ARG A CA 1
ATOM 1666 C C . ARG A 1 208 ? -16.180 -5.275 14.465 1.00 96.88 208 ARG A C 1
ATOM 1668 O O . ARG A 1 208 ? -17.370 -5.334 14.755 1.00 96.88 208 ARG A O 1
ATOM 1675 N N . ALA A 1 209 ? -15.477 -4.145 14.520 1.00 96.00 209 ALA A N 1
ATOM 1676 C CA . ALA A 1 209 ? -16.087 -2.851 14.814 1.00 96.00 209 ALA A CA 1
ATOM 1677 C C . ALA A 1 209 ? -17.098 -2.457 13.730 1.00 96.00 209 ALA A C 1
ATOM 1679 O O . ALA A 1 209 ? -18.220 -2.101 14.069 1.00 96.00 209 ALA A O 1
ATOM 1680 N N . GLU A 1 210 ? -16.734 -2.611 12.455 1.00 97.31 210 GLU A N 1
ATOM 1681 C CA . GLU A 1 210 ? -17.621 -2.365 11.313 1.00 97.31 210 GLU A CA 1
ATOM 1682 C C . GLU A 1 210 ? -18.862 -3.258 11.368 1.00 97.31 210 GLU A C 1
ATOM 1684 O O . GLU A 1 210 ? -19.971 -2.747 11.301 1.00 97.31 210 GLU A O 1
ATOM 1689 N N . SER A 1 211 ? -18.705 -4.561 11.622 1.00 96.56 211 SER A N 1
ATOM 1690 C CA . SER A 1 211 ? -19.838 -5.484 11.790 1.00 96.56 211 SER A CA 1
ATOM 1691 C C . SER A 1 211 ? -20.769 -5.093 12.946 1.00 96.56 211 SER A C 1
ATOM 1693 O O . SER A 1 211 ? -21.984 -5.230 12.823 1.00 96.56 211 SER A O 1
ATOM 1695 N N . LEU A 1 212 ? -20.229 -4.597 14.067 1.00 96.31 212 LEU A N 1
ATOM 1696 C CA . LEU A 1 212 ? -21.047 -4.091 15.176 1.00 96.31 212 LEU A CA 1
ATOM 1697 C C . LEU A 1 212 ? -21.777 -2.799 14.792 1.00 96.31 212 LEU A C 1
ATOM 1699 O O . LEU A 1 212 ? -22.924 -2.623 15.192 1.00 96.31 212 LEU A O 1
ATOM 1703 N N . THR A 1 213 ? -21.137 -1.912 14.025 1.00 94.69 213 THR A N 1
ATOM 1704 C CA . THR A 1 213 ? -21.776 -0.708 13.478 1.00 94.69 213 THR A CA 1
ATOM 1705 C C . THR A 1 213 ? -22.903 -1.067 12.519 1.00 94.69 213 THR A C 1
ATOM 1707 O O . THR A 1 213 ? -24.015 -0.599 12.728 1.00 94.69 213 THR A O 1
ATOM 1710 N N . THR A 1 214 ? -22.664 -1.964 11.560 1.00 95.94 214 THR A N 1
ATOM 1711 C CA . THR A 1 214 ? -23.694 -2.457 10.637 1.00 95.94 214 THR A CA 1
ATOM 1712 C C . THR A 1 214 ? -24.872 -3.070 11.388 1.00 95.94 214 THR A C 1
ATOM 1714 O O . THR A 1 214 ? -26.002 -2.683 11.135 1.00 95.94 214 THR A O 1
ATOM 1717 N N . GLY A 1 215 ? -24.631 -3.925 12.388 1.00 94.62 215 GLY A N 1
ATOM 1718 C CA . GLY A 1 215 ? -25.721 -4.499 13.186 1.00 94.62 215 GLY A CA 1
ATOM 1719 C C . GLY A 1 215 ? -26.503 -3.464 14.008 1.00 94.62 215 GLY A C 1
ATOM 1720 O O . GLY A 1 215 ? -27.689 -3.641 14.258 1.00 94.62 215 GLY A O 1
ATOM 1721 N N . MET A 1 216 ? -25.874 -2.363 14.436 1.00 93.44 216 MET A N 1
ATOM 1722 C CA . MET A 1 216 ? -26.604 -1.246 15.053 1.00 93.44 216 MET A CA 1
ATOM 1723 C C . MET A 1 216 ? -27.433 -0.470 14.026 1.00 93.44 216 MET A C 1
ATOM 1725 O O . MET A 1 216 ? -28.527 -0.017 14.355 1.00 93.44 216 MET A O 1
ATOM 1729 N N . ASP A 1 217 ? -26.920 -0.300 12.811 1.00 93.31 217 ASP A N 1
ATOM 1730 C CA . ASP A 1 217 ? -27.625 0.389 11.733 1.00 93.31 217 ASP A CA 1
ATOM 1731 C C . ASP A 1 217 ? -28.840 -0.422 11.258 1.00 93.31 217 ASP A C 1
ATOM 1733 O O . ASP A 1 217 ? -29.924 0.145 11.176 1.00 93.31 217 ASP A O 1
ATOM 1737 N N . GLU A 1 218 ? -28.708 -1.742 11.098 1.00 94.19 218 GLU A N 1
ATOM 1738 C CA . GLU A 1 218 ? -29.817 -2.665 10.797 1.00 94.19 218 GLU A CA 1
ATOM 1739 C C . GLU A 1 218 ? -30.934 -2.562 11.848 1.00 94.19 218 GLU A C 1
ATOM 1741 O O . GLU A 1 218 ? -32.085 -2.291 11.513 1.00 94.19 218 GLU A O 1
ATOM 1746 N N . LEU A 1 219 ? -30.595 -2.658 13.142 1.00 92.44 219 LEU A N 1
ATOM 1747 C CA . LEU A 1 219 ? -31.589 -2.520 14.214 1.00 92.44 219 LEU A CA 1
ATOM 1748 C C . LEU A 1 219 ? -32.244 -1.132 14.236 1.00 92.44 219 LEU A C 1
ATOM 1750 O O . LEU A 1 219 ? -33.420 -1.011 14.577 1.00 92.44 219 LEU A O 1
ATOM 1754 N N . ARG A 1 220 ? -31.502 -0.072 13.895 1.00 92.62 220 ARG A N 1
ATOM 1755 C CA . ARG A 1 220 ? -32.056 1.287 13.787 1.00 92.62 220 ARG A CA 1
ATOM 1756 C C . ARG A 1 220 ? -33.017 1.419 12.613 1.00 92.62 220 ARG A C 1
ATOM 1758 O O . ARG A 1 220 ? -34.009 2.123 12.748 1.00 92.62 220 ARG A O 1
ATOM 1765 N N . GLU A 1 221 ? -32.725 0.794 11.481 1.00 91.00 221 GLU A N 1
ATOM 1766 C CA . GLU A 1 221 ? -33.595 0.831 10.305 1.00 91.00 221 GLU A CA 1
ATOM 1767 C C . GLU A 1 221 ? -34.875 0.018 10.531 1.00 91.00 221 GLU A C 1
ATOM 1769 O O . GLU A 1 221 ? -35.964 0.502 10.228 1.00 91.00 221 GLU A O 1
ATOM 1774 N N . GLU A 1 222 ? -34.767 -1.164 11.142 1.00 91.88 222 GLU A N 1
ATOM 1775 C CA . GLU A 1 222 ? -35.911 -2.044 11.411 1.00 91.88 222 GLU A CA 1
ATOM 1776 C C . GLU A 1 222 ? -36.797 -1.543 12.561 1.00 91.88 222 GLU A C 1
ATOM 1778 O O . GLU A 1 222 ? -38.024 -1.610 12.483 1.00 91.88 222 GLU A O 1
ATOM 1783 N N . HIS A 1 223 ? -36.195 -1.019 13.634 1.00 90.94 223 HIS A N 1
ATOM 1784 C CA . HIS A 1 223 ? -36.908 -0.671 14.868 1.00 90.9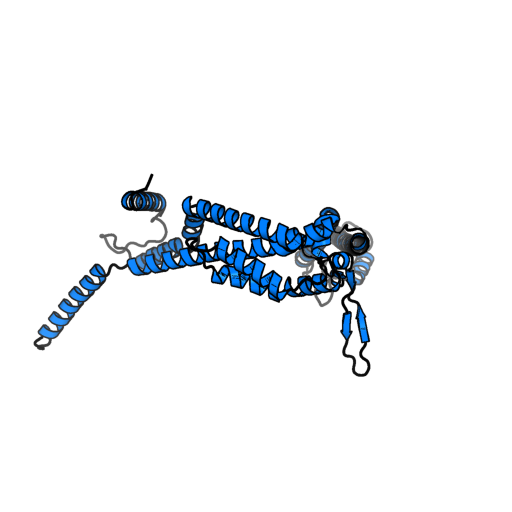4 223 HIS A CA 1
ATOM 1785 C C . HIS A 1 223 ? -36.902 0.827 15.201 1.00 90.94 223 HIS A C 1
ATOM 1787 O O . HIS A 1 223 ? -37.351 1.205 16.281 1.00 90.94 223 HIS A O 1
ATOM 1793 N N . GLY A 1 224 ? -36.412 1.695 14.316 1.00 86.94 224 GLY A N 1
ATOM 1794 C CA . GLY A 1 224 ? -36.416 3.151 14.516 1.00 86.94 224 GLY A CA 1
ATOM 1795 C C . GLY A 1 224 ? -37.655 3.878 13.982 1.00 86.94 224 GLY A C 1
ATOM 1796 O O . GLY A 1 224 ? -37.788 5.076 14.213 1.00 86.94 224 GLY A O 1
ATOM 1797 N N . GLY A 1 225 ? -38.548 3.200 13.254 1.00 86.88 225 GLY A N 1
ATOM 1798 C CA . GLY A 1 225 ? -39.776 3.802 12.712 1.00 86.88 225 GLY A CA 1
ATOM 1799 C C . GLY A 1 225 ? -40.796 4.212 13.785 1.00 86.88 225 GLY A C 1
ATOM 1800 O O . GLY A 1 225 ? -40.611 3.924 14.961 1.00 86.88 225 GLY A O 1
ATOM 1801 N N . GLU A 1 226 ? -41.899 4.852 13.381 1.00 80.69 226 GLU A N 1
ATOM 1802 C CA . GLU A 1 226 ? -42.938 5.371 14.298 1.00 80.69 226 GLU A CA 1
ATOM 1803 C C . GLU A 1 226 ? -43.565 4.294 15.210 1.00 80.69 226 GLU A C 1
ATOM 1805 O O . GLU A 1 226 ? -43.959 4.606 16.331 1.00 80.69 226 GLU A O 1
ATOM 1810 N N . GLU A 1 227 ? -43.590 3.029 14.773 1.00 81.06 227 GLU A N 1
ATOM 1811 C CA . GLU A 1 227 ? -44.038 1.865 15.565 1.00 81.06 227 GLU A CA 1
ATOM 1812 C C . GLU A 1 227 ? -42.875 0.981 16.065 1.00 81.06 227 GLU A C 1
ATOM 1814 O O . GLU A 1 227 ? -43.068 -0.145 16.521 1.00 81.06 227 GLU A O 1
ATOM 1819 N N . GLY A 1 228 ? -41.638 1.458 15.942 1.00 85.56 228 GLY A N 1
ATOM 1820 C CA . GLY A 1 228 ? -40.440 0.684 16.227 1.00 85.56 228 GLY A CA 1
ATOM 1821 C C . GLY A 1 228 ? -40.035 0.686 17.705 1.00 85.56 228 GLY A C 1
ATOM 1822 O O . GLY A 1 228 ? -40.132 1.692 18.405 1.00 85.56 228 GLY A O 1
ATOM 1823 N N . LEU A 1 229 ? -39.480 -0.435 18.173 1.00 88.75 229 LEU A N 1
ATOM 1824 C CA . LEU A 1 229 ? -39.037 -0.641 19.563 1.00 88.75 229 LEU A CA 1
ATOM 1825 C C . LEU A 1 229 ? -37.874 0.274 20.010 1.00 88.75 229 LEU A C 1
ATOM 1827 O O . LEU A 1 229 ? -37.534 0.319 21.190 1.00 88.75 229 LEU A O 1
ATOM 1831 N N . LEU A 1 230 ? -37.223 0.984 19.086 1.00 90.12 230 LEU A N 1
ATOM 1832 C CA . LEU A 1 230 ? -36.130 1.920 19.364 1.00 90.12 230 LEU A CA 1
ATOM 1833 C C . LEU A 1 230 ? -36.520 3.389 19.142 1.00 90.12 230 LEU A C 1
ATOM 1835 O O . LEU A 1 230 ? -35.680 4.264 19.369 1.00 90.12 230 LEU A O 1
ATOM 1839 N N . VAL A 1 231 ? -37.768 3.682 18.752 1.00 89.50 231 VAL A N 1
ATOM 1840 C CA . VAL A 1 231 ? -38.236 5.041 18.417 1.00 89.50 231 VAL A CA 1
ATOM 1841 C C . VAL A 1 231 ? -37.952 6.043 19.537 1.00 89.50 231 VAL A C 1
ATOM 1843 O O . VAL A 1 231 ? -37.383 7.108 19.303 1.00 89.50 231 VAL A O 1
ATOM 1846 N N . ASN A 1 232 ? -38.224 5.646 20.782 1.00 85.69 232 ASN A N 1
ATOM 1847 C CA . ASN A 1 232 ? -38.047 6.480 21.970 1.00 85.69 232 ASN A CA 1
ATOM 1848 C C . ASN A 1 232 ? -36.572 6.827 22.240 1.00 85.69 232 ASN A C 1
ATOM 1850 O O . ASN A 1 232 ? -36.274 7.818 22.908 1.00 85.69 232 ASN A O 1
ATOM 1854 N N . ALA A 1 233 ? -35.637 6.009 21.742 1.00 88.12 233 ALA A N 1
ATOM 1855 C CA . ALA A 1 233 ? -34.199 6.190 21.922 1.00 88.12 233 ALA A CA 1
ATOM 1856 C C . ALA A 1 233 ? -33.533 6.998 20.796 1.00 88.12 233 ALA A C 1
ATOM 1858 O O . ALA A 1 233 ? -32.364 7.384 20.947 1.00 88.12 233 ALA A O 1
ATOM 1859 N N . MET A 1 234 ? -34.246 7.262 19.697 1.00 88.81 234 MET A N 1
ATOM 1860 C CA . MET A 1 234 ? -33.734 8.032 18.567 1.00 88.81 234 MET A CA 1
ATOM 1861 C C . MET A 1 234 ? -33.690 9.538 18.858 1.00 88.81 234 MET A C 1
ATOM 1863 O O . MET A 1 234 ? -34.446 10.068 19.669 1.00 88.81 234 MET A O 1
ATOM 1867 N N . ASP A 1 235 ? -32.757 10.234 18.213 1.00 87.25 235 ASP A N 1
ATOM 1868 C CA . ASP A 1 235 ? -32.696 11.693 18.157 1.00 87.25 235 ASP A CA 1
ATOM 1869 C C . ASP A 1 235 ? -33.280 12.241 16.841 1.00 87.25 235 ASP A C 1
ATOM 1871 O O . ASP A 1 235 ? -33.573 11.491 15.909 1.00 87.25 235 ASP A O 1
ATOM 1875 N N . ASP A 1 236 ? -33.386 13.570 16.737 1.00 82.44 236 ASP A N 1
ATOM 1876 C CA . ASP A 1 236 ? -33.902 14.283 15.553 1.00 82.44 236 ASP A CA 1
ATOM 1877 C C . ASP A 1 236 ? -33.092 14.026 14.262 1.00 82.44 236 ASP A C 1
ATOM 1879 O O . ASP A 1 236 ? -33.460 14.487 13.182 1.00 82.44 236 ASP A O 1
ATOM 1883 N N . LYS A 1 237 ? -31.951 13.330 14.356 1.00 84.38 237 LYS A N 1
ATOM 1884 C CA . LYS A 1 237 ? -31.087 12.938 13.234 1.00 84.38 237 LYS A CA 1
ATOM 1885 C C . LYS A 1 237 ? -31.124 11.429 12.984 1.00 84.38 237 LYS A C 1
ATOM 1887 O O . LYS A 1 237 ? -30.212 10.900 12.342 1.00 84.38 237 LYS A O 1
ATOM 1892 N N . SER A 1 238 ? -32.134 10.744 13.516 1.00 82.94 238 SER A N 1
ATOM 1893 C CA . SER A 1 238 ? -32.323 9.296 13.423 1.00 82.94 238 SER A CA 1
ATOM 1894 C C . SER A 1 238 ? -31.159 8.488 14.009 1.00 82.94 238 SER A C 1
ATOM 1896 O O . SER A 1 238 ? -30.931 7.350 13.603 1.00 82.94 238 SER A O 1
ATOM 1898 N N . LYS A 1 239 ? -30.381 9.046 14.945 1.00 87.44 239 LYS A N 1
ATOM 1899 C CA . LYS A 1 239 ? -29.280 8.353 15.631 1.00 87.44 239 LYS A CA 1
ATOM 1900 C C . LYS A 1 239 ? -29.655 8.036 17.071 1.00 87.44 239 LYS A C 1
ATOM 1902 O O . LYS A 1 239 ? -30.444 8.733 17.693 1.00 87.44 239 LYS A O 1
ATOM 1907 N N . ILE A 1 240 ? -29.024 7.010 17.638 1.00 90.00 240 ILE A N 1
ATOM 1908 C CA . ILE A 1 240 ? -29.176 6.672 19.057 1.00 90.00 240 ILE A CA 1
ATOM 1909 C C . ILE A 1 240 ? -27.880 7.025 19.781 1.00 90.00 240 ILE A C 1
ATOM 1911 O O . ILE A 1 240 ? -26.840 6.392 19.590 1.00 90.00 240 ILE A O 1
ATOM 1915 N N . SER A 1 241 ? -27.933 8.053 20.628 1.00 90.25 241 SER A N 1
ATOM 1916 C CA . SER A 1 241 ? -26.801 8.432 21.474 1.00 90.25 241 SER A CA 1
ATOM 1917 C C . SER A 1 241 ? -26.754 7.586 22.749 1.00 90.25 241 SER A C 1
ATOM 1919 O O . SER A 1 241 ? -27.779 7.155 23.281 1.00 90.25 241 SER A O 1
ATOM 1921 N N . LYS A 1 242 ? -25.556 7.408 23.322 1.00 89.19 242 LYS A N 1
ATOM 1922 C CA . LYS A 1 242 ? -25.397 6.711 24.610 1.00 89.19 242 LYS A CA 1
ATOM 1923 C C . LYS A 1 242 ? -26.230 7.349 25.732 1.00 89.19 242 LYS A C 1
ATOM 1925 O O . LYS A 1 242 ? -26.700 6.638 26.623 1.00 89.19 242 LYS A O 1
ATOM 1930 N N . VAL A 1 243 ? -26.374 8.676 25.716 1.00 89.38 243 VAL A N 1
ATOM 1931 C CA . VAL A 1 243 ? -27.130 9.425 26.731 1.00 89.38 243 VAL A CA 1
ATOM 1932 C C . VAL A 1 243 ? -28.618 9.129 26.599 1.00 89.38 243 VAL A C 1
ATOM 1934 O O . VAL A 1 243 ? -29.231 8.739 27.592 1.00 89.38 243 VAL A O 1
ATOM 1937 N N . ASN A 1 244 ? -29.161 9.228 25.382 1.00 89.50 244 ASN A N 1
ATOM 1938 C CA . ASN A 1 244 ? -30.577 8.973 25.121 1.00 89.50 244 ASN A CA 1
ATOM 1939 C C . ASN A 1 244 ? -30.935 7.528 25.446 1.00 89.50 244 ASN A C 1
ATOM 1941 O O . ASN A 1 244 ? -31.837 7.298 26.245 1.00 89.50 244 ASN A O 1
ATOM 1945 N N . LEU A 1 245 ? -30.152 6.558 24.965 1.00 90.19 245 LEU A N 1
ATOM 1946 C CA . LEU A 1 245 ? -30.411 5.156 25.280 1.00 90.19 245 LEU A CA 1
ATOM 1947 C C . LEU A 1 245 ? -30.392 4.888 26.790 1.00 90.19 245 LEU A C 1
ATOM 1949 O O . LEU A 1 245 ? -31.241 4.180 27.316 1.00 90.19 245 LEU A O 1
ATOM 1953 N N . SER A 1 246 ? -29.436 5.475 27.517 1.00 88.56 246 SER A N 1
ATOM 1954 C CA . SER A 1 246 ? -29.352 5.292 28.972 1.00 88.56 246 SER A CA 1
ATOM 1955 C C . SER A 1 246 ? -30.537 5.910 29.717 1.00 88.56 246 SER A C 1
ATOM 1957 O O . SER A 1 246 ? -30.865 5.442 30.807 1.00 88.56 246 SER A O 1
ATOM 1959 N N . LYS A 1 247 ? -31.144 6.968 29.170 1.00 91.56 247 LYS A N 1
ATOM 1960 C CA . LYS A 1 247 ? -32.352 7.595 29.712 1.00 91.56 247 LYS A CA 1
ATOM 1961 C C . LYS A 1 247 ? -33.567 6.695 29.474 1.00 91.56 247 LYS A C 1
ATOM 1963 O O . LYS A 1 247 ? -34.201 6.303 30.447 1.00 91.56 247 LYS A O 1
ATOM 1968 N N . VAL A 1 248 ? -33.789 6.269 28.232 1.00 88.94 248 VAL A N 1
ATOM 1969 C CA . VAL A 1 248 ? -34.926 5.413 27.846 1.00 88.94 248 VAL A CA 1
ATOM 1970 C C . VAL A 1 248 ? -34.885 4.064 28.564 1.00 88.94 248 VAL A C 1
ATOM 1972 O O . VAL A 1 248 ? -35.880 3.627 29.130 1.00 88.94 248 VAL A O 1
ATOM 1975 N N . VAL A 1 249 ? -33.706 3.443 28.678 1.00 88.56 249 VAL A N 1
ATOM 1976 C CA . VAL A 1 249 ? -33.537 2.199 29.451 1.00 88.56 249 VAL A CA 1
ATOM 1977 C C . VAL A 1 249 ? -33.918 2.385 30.926 1.00 88.56 249 VAL A C 1
ATOM 1979 O O . VAL A 1 249 ? -34.451 1.463 31.535 1.00 88.56 249 VAL A O 1
ATOM 1982 N N . LYS A 1 250 ? -33.676 3.557 31.529 1.00 87.75 250 LYS A N 1
ATOM 1983 C CA . LYS A 1 250 ? -34.103 3.830 32.915 1.00 87.75 250 LYS A CA 1
ATOM 1984 C C . LYS A 1 250 ? -35.607 4.072 33.016 1.00 87.75 250 LYS A C 1
ATOM 1986 O O . LYS A 1 250 ? -36.213 3.607 33.975 1.00 87.75 250 LYS A O 1
ATOM 1991 N N . GLU A 1 251 ? -36.179 4.787 32.052 1.00 88.00 251 GLU A N 1
ATOM 1992 C CA . GLU A 1 251 ? -37.614 5.087 31.983 1.00 88.00 251 GLU A CA 1
ATOM 1993 C C . GLU A 1 251 ? -38.449 3.819 31.752 1.00 88.00 251 GLU A C 1
ATOM 1995 O O . GLU A 1 251 ? -39.498 3.673 32.371 1.00 88.00 251 GLU A O 1
ATOM 2000 N N . SER A 1 252 ? -37.928 2.850 30.986 1.00 82.19 252 SER A N 1
ATOM 2001 C CA . SER A 1 252 ? -38.561 1.535 30.778 1.00 82.19 252 SER A CA 1
ATOM 2002 C C . SER A 1 252 ? -38.702 0.695 32.062 1.00 82.19 252 SER A C 1
ATOM 2004 O O . SER A 1 252 ? -39.504 -0.236 32.119 1.00 82.19 252 SER A O 1
ATOM 2006 N N . GLY A 1 253 ? -37.952 1.022 33.123 1.00 84.31 253 GLY A N 1
ATOM 2007 C CA . GLY A 1 253 ? -38.023 0.336 34.411 1.00 84.31 253 GLY A CA 1
ATOM 2008 C C . GLY A 1 253 ? -37.437 -1.083 34.393 1.00 84.31 253 GLY A C 1
ATOM 2009 O O . GLY A 1 253 ? -36.357 -1.329 33.857 1.00 84.31 253 GLY A O 1
ATOM 2010 N N . LYS A 1 254 ? -38.109 -2.022 35.073 1.00 86.12 254 LYS A N 1
ATOM 2011 C CA . LYS A 1 254 ? -37.749 -3.450 35.055 1.00 86.12 254 LYS A CA 1
ATOM 2012 C C . LYS A 1 254 ? -38.534 -4.161 33.957 1.00 86.12 254 LYS A C 1
ATOM 2014 O O . LYS A 1 254 ? -39.685 -3.814 33.705 1.00 86.12 254 LYS A O 1
ATOM 2019 N N . ARG A 1 255 ? -37.932 -5.209 33.394 1.00 88.75 255 ARG A N 1
ATOM 2020 C CA . ARG A 1 255 ? -38.608 -6.125 32.474 1.00 88.75 255 ARG A CA 1
ATOM 2021 C C . ARG A 1 255 ? -39.864 -6.712 33.131 1.00 88.75 255 ARG A C 1
ATOM 2023 O O . ARG A 1 255 ? -39.776 -7.286 34.219 1.00 88.75 255 ARG A O 1
ATOM 2030 N N . ASN A 1 256 ? -41.004 -6.573 32.472 1.00 88.44 256 ASN A N 1
ATOM 2031 C CA . ASN A 1 256 ? -42.304 -7.133 32.833 1.00 88.44 256 ASN A CA 1
ATOM 2032 C C . ASN A 1 256 ? -42.943 -7.782 31.586 1.00 88.44 256 ASN A C 1
ATOM 2034 O O . ASN A 1 256 ? -42.270 -7.954 30.572 1.00 88.44 256 ASN A O 1
ATOM 2038 N N . THR A 1 257 ? -44.198 -8.224 31.673 1.00 86.81 257 THR A N 1
ATOM 2039 C CA . THR A 1 257 ? -44.906 -8.863 30.548 1.00 86.81 257 THR A CA 1
ATOM 2040 C C . THR A 1 257 ? -45.210 -7.906 29.401 1.00 86.81 257 THR A C 1
ATOM 2042 O O . THR A 1 257 ? -45.274 -8.349 28.261 1.00 86.81 257 THR A O 1
ATOM 2045 N N . ASP A 1 258 ? -45.352 -6.615 29.695 1.00 83.31 258 ASP A N 1
ATOM 2046 C CA . ASP A 1 258 ? -45.906 -5.623 28.772 1.00 83.31 258 ASP A CA 1
ATOM 2047 C C . ASP A 1 258 ? -44.799 -4.866 28.019 1.00 83.31 258 ASP A C 1
ATOM 2049 O O . ASP A 1 258 ? -45.022 -4.385 26.915 1.00 83.31 258 ASP A O 1
ATOM 2053 N N . ASN A 1 259 ? -43.589 -4.786 28.588 1.00 87.19 259 ASN A N 1
ATOM 2054 C CA . ASN A 1 259 ? -42.424 -4.111 28.002 1.00 87.19 259 ASN A CA 1
ATOM 2055 C C . ASN A 1 259 ? -41.300 -5.071 27.580 1.00 87.19 259 ASN A C 1
ATOM 2057 O O . ASN A 1 259 ? -40.195 -4.618 27.287 1.00 87.19 259 ASN A O 1
ATOM 2061 N N . ALA A 1 260 ? -41.541 -6.385 27.604 1.00 89.25 260 ALA A N 1
ATOM 2062 C CA . ALA A 1 260 ? -40.505 -7.396 27.407 1.00 89.25 260 ALA A CA 1
ATOM 2063 C C . ALA A 1 260 ? -39.707 -7.187 26.109 1.00 89.25 260 ALA A C 1
ATOM 2065 O O . ALA A 1 260 ? -38.480 -7.192 26.145 1.00 89.25 260 ALA A O 1
ATOM 2066 N N . GLU A 1 261 ? -40.400 -6.970 24.990 1.00 88.69 261 GLU A N 1
ATOM 2067 C CA . GLU A 1 261 ? -39.792 -6.847 23.659 1.00 88.69 261 GLU A CA 1
ATOM 2068 C C . GLU A 1 261 ? -38.990 -5.547 23.503 1.00 88.69 261 GLU A C 1
ATOM 2070 O O . GLU A 1 261 ? -37.829 -5.585 23.092 1.00 88.69 261 GLU A O 1
ATOM 2075 N N . GLU A 1 262 ? -39.562 -4.406 23.905 1.00 87.81 262 GLU A N 1
ATOM 2076 C CA . GLU A 1 262 ? -38.872 -3.107 23.889 1.00 87.81 262 GLU A CA 1
ATOM 2077 C C . GLU A 1 262 ? -37.645 -3.130 24.810 1.00 87.81 262 GLU A C 1
ATOM 2079 O O . GLU A 1 262 ? -36.548 -2.723 24.423 1.00 87.81 262 GLU A O 1
ATOM 2084 N N . TYR A 1 263 ? -37.801 -3.671 26.022 1.00 90.06 263 TYR A N 1
ATOM 2085 C CA . TYR A 1 263 ? -36.712 -3.786 26.984 1.00 90.06 263 TYR A CA 1
ATOM 2086 C C . TYR A 1 263 ? -35.568 -4.647 26.442 1.00 90.06 263 TYR A C 1
ATOM 2088 O O . TYR A 1 263 ? -34.405 -4.237 26.515 1.00 90.06 263 TYR A O 1
ATOM 2096 N N . ASP A 1 264 ? -35.878 -5.822 25.890 1.00 91.81 264 ASP A N 1
ATOM 2097 C CA . ASP A 1 264 ? -34.877 -6.745 25.356 1.00 91.81 264 ASP A CA 1
ATOM 2098 C C . ASP A 1 264 ? -34.141 -6.116 24.152 1.00 91.81 264 ASP A C 1
ATOM 2100 O O . ASP A 1 264 ? -32.907 -6.185 24.086 1.00 91.81 264 ASP A O 1
ATOM 2104 N N . MET A 1 265 ? -34.854 -5.392 23.279 1.00 92.88 265 MET A N 1
ATOM 2105 C CA . MET A 1 265 ? -34.274 -4.660 22.145 1.00 92.88 265 MET A CA 1
ATOM 2106 C C . MET A 1 265 ? -33.337 -3.526 22.591 1.00 92.88 265 MET A C 1
ATOM 2108 O O . MET A 1 265 ? -32.198 -3.414 22.123 1.00 92.88 265 MET A O 1
ATOM 2112 N N . LEU A 1 266 ? -33.761 -2.713 23.563 1.00 91.69 266 LEU A N 1
ATOM 2113 C CA . LEU A 1 266 ? -32.935 -1.645 24.131 1.00 91.69 266 LEU A CA 1
ATOM 2114 C C . LEU A 1 266 ? -31.665 -2.201 24.795 1.00 91.69 266 LEU A C 1
ATOM 2116 O O . LEU A 1 266 ? -30.593 -1.596 24.678 1.00 91.69 266 LEU A O 1
ATOM 2120 N N . GLN A 1 267 ? -31.743 -3.356 25.470 1.00 91.75 267 GLN A N 1
ATOM 2121 C CA . GLN A 1 267 ? -30.563 -4.020 26.040 1.00 91.75 267 GLN A CA 1
ATOM 2122 C C . GLN A 1 267 ? -29.639 -4.593 24.961 1.00 91.75 267 GLN A C 1
ATOM 2124 O O . GLN A 1 267 ? -28.416 -4.479 25.097 1.00 91.75 267 GLN A O 1
ATOM 2129 N N . GLN A 1 268 ? -30.183 -5.169 23.886 1.00 93.62 268 GLN A N 1
ATOM 2130 C CA . GLN A 1 268 ? -29.393 -5.646 22.750 1.00 93.62 268 GLN A CA 1
ATOM 2131 C C . GLN A 1 268 ? -28.613 -4.496 22.107 1.00 93.62 268 GLN A C 1
ATOM 2133 O O . GLN A 1 268 ? -27.387 -4.577 21.986 1.00 93.62 268 GLN A O 1
ATOM 2138 N N . TYR A 1 269 ? -29.289 -3.391 21.783 1.00 94.50 269 TYR A N 1
ATOM 2139 C CA . TYR A 1 269 ? -28.648 -2.213 21.199 1.00 94.50 269 TYR A CA 1
ATOM 2140 C C . TYR A 1 269 ? -27.606 -1.600 22.153 1.00 94.50 269 TYR A C 1
ATOM 2142 O O . TYR A 1 269 ? -26.494 -1.244 21.750 1.00 94.50 269 TYR A O 1
ATOM 2150 N N . LYS A 1 270 ? -27.906 -1.548 23.459 1.00 93.56 270 LYS A N 1
ATOM 2151 C CA . LYS A 1 270 ? -26.952 -1.104 24.488 1.00 93.56 270 LYS A CA 1
ATOM 2152 C C . LYS A 1 270 ? -25.691 -1.962 24.507 1.00 93.56 270 LYS A C 1
ATOM 2154 O O . LYS A 1 270 ? -24.588 -1.419 24.571 1.00 93.56 270 LYS A O 1
ATOM 2159 N N . LYS A 1 271 ? -25.848 -3.286 24.450 1.00 94.38 271 LYS A N 1
ATOM 2160 C CA . LYS A 1 271 ? -24.732 -4.235 24.431 1.00 94.38 271 LYS A CA 1
ATOM 2161 C C . LYS A 1 271 ? -23.860 -4.034 23.193 1.00 94.38 271 LYS A C 1
ATOM 2163 O O . LYS A 1 271 ? -22.641 -3.973 23.337 1.00 94.38 271 LYS A O 1
ATOM 2168 N N . LEU A 1 272 ? -24.463 -3.855 22.014 1.00 95.38 272 LEU A N 1
ATOM 2169 C CA . LEU A 1 272 ? -23.731 -3.567 20.776 1.00 95.38 272 LEU A CA 1
ATOM 2170 C C . LEU A 1 272 ? -22.906 -2.279 20.887 1.00 95.38 272 LEU A C 1
ATOM 2172 O O . LEU A 1 272 ? -21.713 -2.306 20.594 1.00 95.38 272 LEU A O 1
ATOM 2176 N N . MET A 1 273 ? -23.483 -1.187 21.404 1.00 94.38 273 MET A N 1
ATOM 2177 C CA . MET A 1 273 ? -22.738 0.062 21.632 1.00 94.38 273 MET A CA 1
ATOM 2178 C C . MET A 1 273 ? -21.601 -0.088 22.650 1.00 94.38 273 MET A C 1
ATOM 2180 O O . MET A 1 273 ? -20.542 0.529 22.513 1.00 94.38 273 MET A O 1
ATOM 2184 N N . GLU A 1 274 ? -21.804 -0.864 23.715 1.00 95.38 274 GLU A N 1
ATOM 2185 C CA . GLU A 1 274 ? -20.750 -1.114 24.699 1.00 95.38 274 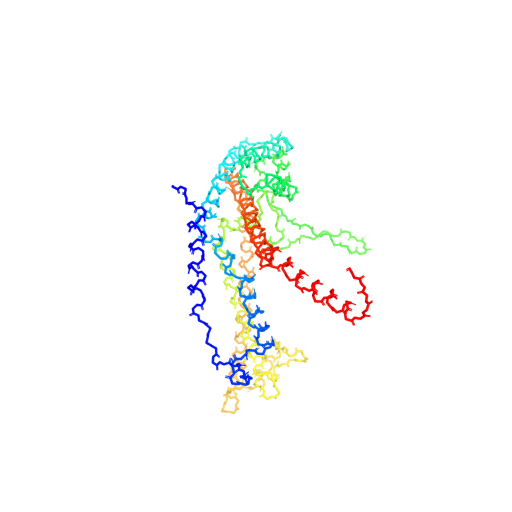GLU A CA 1
ATOM 2186 C C . GLU A 1 274 ? -19.611 -1.952 24.116 1.00 95.38 274 GLU A C 1
ATOM 2188 O O . GLU A 1 274 ? -18.442 -1.661 24.384 1.00 95.38 274 GLU A O 1
ATOM 2193 N N . ASP A 1 275 ? -19.934 -2.966 23.318 1.00 95.69 275 ASP A N 1
ATOM 2194 C CA . ASP A 1 275 ? -18.950 -3.832 22.681 1.00 95.69 275 ASP A CA 1
ATOM 2195 C C . ASP A 1 275 ? -18.204 -3.109 21.549 1.00 95.69 275 ASP A C 1
ATOM 2197 O O . ASP A 1 275 ? -16.977 -3.209 21.499 1.00 95.69 275 ASP A O 1
ATOM 2201 N N . GLU A 1 276 ? -18.882 -2.293 20.732 1.00 95.62 276 GLU A N 1
ATOM 2202 C CA . GLU A 1 276 ? -18.256 -1.423 19.720 1.00 95.62 276 GLU A CA 1
ATOM 2203 C C . GLU A 1 276 ? -17.241 -0.496 20.389 1.00 95.62 276 GLU A C 1
ATOM 2205 O O . GLU A 1 276 ? -16.060 -0.498 20.034 1.00 95.62 276 GLU A O 1
ATOM 2210 N N . LYS A 1 277 ? -17.639 0.173 21.479 1.00 96.00 277 LYS A N 1
ATOM 2211 C CA . LYS A 1 277 ? -16.734 1.039 22.236 1.00 96.00 277 LYS A CA 1
ATOM 2212 C C . LYS A 1 277 ? -15.524 0.280 22.787 1.00 96.00 277 LYS A C 1
ATOM 2214 O O . LYS A 1 277 ? -14.405 0.798 22.735 1.00 96.00 277 LYS A O 1
ATOM 2219 N N . LYS A 1 278 ? -15.715 -0.922 23.345 1.00 96.88 278 LYS A N 1
ATOM 2220 C CA . LYS A 1 278 ? -14.603 -1.753 23.850 1.00 96.88 278 LYS A CA 1
ATOM 2221 C C . LYS A 1 278 ? -13.645 -2.130 22.721 1.00 96.88 278 LYS A C 1
ATOM 2223 O O . LYS A 1 278 ? -12.432 -2.045 22.912 1.00 96.88 278 LYS A O 1
ATOM 2228 N N . VAL A 1 279 ? -14.167 -2.527 21.560 1.00 97.56 279 VAL A N 1
ATOM 2229 C CA . VAL A 1 279 ? -13.359 -2.874 20.382 1.00 97.56 279 VAL A CA 1
ATOM 2230 C C . VAL A 1 279 ? -12.595 -1.648 19.874 1.00 97.56 279 VAL A C 1
ATOM 2232 O O . VAL A 1 279 ? -11.387 -1.741 19.681 1.00 97.56 279 VAL A O 1
ATOM 2235 N N . GLN A 1 280 ? -13.225 -0.473 19.786 1.00 97.31 280 GLN A N 1
ATOM 2236 C CA . GLN A 1 280 ? -12.553 0.778 19.405 1.00 97.31 280 GLN A CA 1
ATOM 2237 C C . GLN A 1 280 ? -11.395 1.144 20.341 1.00 97.31 280 GLN A C 1
ATOM 2239 O O . GLN A 1 280 ? -10.343 1.602 19.891 1.00 97.31 280 GLN A O 1
ATOM 2244 N N . VAL A 1 281 ? -11.554 0.937 21.654 1.00 97.81 281 VAL A N 1
ATOM 2245 C CA . VAL A 1 281 ? -10.458 1.136 22.617 1.00 97.81 281 VAL A CA 1
ATOM 2246 C C . VAL A 1 281 ? -9.319 0.152 22.345 1.00 97.81 281 VAL A C 1
ATOM 2248 O O . VAL A 1 281 ? -8.170 0.583 22.267 1.00 97.81 281 VAL A O 1
ATOM 2251 N N . LYS A 1 282 ? -9.621 -1.135 22.118 1.00 97.81 282 LYS A N 1
ATOM 2252 C CA . LYS A 1 282 ? -8.607 -2.145 21.766 1.00 97.81 282 LYS A CA 1
ATOM 2253 C C . LYS A 1 282 ? -7.860 -1.793 20.479 1.00 97.81 282 LYS A C 1
ATOM 2255 O O . LYS A 1 282 ? -6.639 -1.898 20.464 1.00 97.81 282 LYS A O 1
ATOM 2260 N N . ILE A 1 283 ? -8.556 -1.318 19.441 1.00 97.19 283 ILE A N 1
ATOM 2261 C CA . ILE A 1 283 ? -7.938 -0.863 18.183 1.00 97.19 283 ILE A CA 1
ATOM 2262 C C . ILE A 1 283 ? -6.955 0.277 18.455 1.00 97.19 283 ILE A C 1
ATOM 2264 O O . ILE A 1 283 ? -5.823 0.240 17.977 1.00 97.19 283 ILE A O 1
ATOM 2268 N N . LYS A 1 284 ? -7.360 1.288 19.236 1.00 96.38 284 LYS A N 1
ATOM 2269 C CA . LYS A 1 284 ? -6.487 2.423 19.576 1.00 96.38 284 LYS A CA 1
ATOM 2270 C C . LYS A 1 284 ? -5.240 1.966 20.329 1.00 96.38 284 LYS A C 1
ATOM 2272 O O . LYS A 1 284 ? -4.142 2.372 19.964 1.00 96.38 284 LYS A O 1
ATOM 2277 N N . THR A 1 285 ? -5.397 1.104 21.331 1.00 96.62 285 THR A N 1
ATOM 2278 C CA . THR A 1 285 ? -4.267 0.552 22.089 1.00 96.62 285 THR A CA 1
ATOM 2279 C C . THR A 1 285 ? -3.339 -0.274 21.199 1.00 96.62 285 THR A C 1
ATOM 2281 O O . THR A 1 285 ? -2.133 -0.052 21.228 1.00 96.62 285 THR A O 1
ATOM 2284 N N . ALA A 1 286 ? -3.883 -1.163 20.363 1.00 96.88 286 ALA A N 1
ATOM 2285 C CA . ALA A 1 286 ? -3.096 -1.997 19.455 1.00 96.88 286 ALA A CA 1
ATOM 2286 C C . ALA A 1 286 ? -2.330 -1.167 18.412 1.00 96.88 286 ALA A C 1
ATOM 2288 O O . ALA A 1 286 ? -1.173 -1.459 18.131 1.00 96.88 286 ALA A O 1
ATOM 2289 N N . LYS A 1 287 ? -2.930 -0.092 17.880 1.00 95.94 287 LYS A N 1
ATOM 2290 C CA . LYS A 1 287 ? -2.247 0.829 16.955 1.00 95.94 287 LYS A CA 1
ATOM 2291 C C . LYS A 1 287 ? -1.079 1.566 17.618 1.00 95.94 287 LYS A C 1
ATOM 2293 O O . LYS A 1 287 ? -0.043 1.724 16.983 1.00 95.94 287 LYS A O 1
ATOM 2298 N N . VAL A 1 288 ? -1.229 1.993 18.875 1.00 95.88 288 VAL A N 1
ATOM 2299 C CA . VAL A 1 288 ? -0.148 2.647 19.641 1.00 95.88 288 VAL A CA 1
ATOM 2300 C C . VAL A 1 288 ? 0.973 1.658 19.987 1.00 95.88 288 VAL A C 1
ATOM 2302 O O . VAL A 1 288 ? 2.150 2.010 19.898 1.00 95.88 288 VAL A O 1
ATOM 2305 N N . ASP A 1 289 ? 0.628 0.419 20.345 1.00 96.38 289 ASP A N 1
ATOM 2306 C CA . ASP A 1 289 ? 1.613 -0.647 20.572 1.00 96.38 289 ASP A CA 1
ATOM 2307 C C . ASP A 1 289 ? 2.398 -0.959 19.289 1.00 96.38 289 ASP A C 1
ATOM 2309 O O . ASP A 1 289 ? 3.629 -0.931 19.293 1.00 96.38 289 ASP A O 1
ATOM 2313 N N . LEU A 1 290 ? 1.693 -1.160 18.169 1.00 96.69 290 LEU A N 1
ATOM 2314 C CA . LEU A 1 290 ? 2.309 -1.403 16.864 1.00 96.69 290 LEU A CA 1
ATOM 2315 C C . LEU A 1 290 ? 3.227 -0.248 16.454 1.00 96.69 290 LEU A C 1
ATOM 2317 O O . LEU A 1 290 ? 4.360 -0.478 16.049 1.00 96.69 290 LEU A O 1
ATOM 2321 N N . GLU A 1 291 ? 2.776 0.994 16.607 1.00 95.31 291 GLU A N 1
ATOM 2322 C CA . GLU A 1 291 ? 3.592 2.180 16.347 1.00 95.31 291 GLU A CA 1
ATOM 2323 C C . GLU A 1 291 ? 4.894 2.184 17.161 1.00 95.31 291 GLU A C 1
ATOM 2325 O O . GLU A 1 291 ? 5.972 2.420 16.615 1.00 95.31 291 GLU A O 1
ATOM 2330 N N . THR A 1 292 ? 4.807 1.874 18.455 1.00 95.56 292 THR A N 1
ATOM 2331 C CA . THR A 1 292 ? 5.972 1.817 19.347 1.00 95.56 292 THR A CA 1
ATOM 2332 C C . THR A 1 292 ? 6.945 0.719 18.917 1.00 95.56 292 THR A C 1
ATOM 2334 O O . THR A 1 292 ? 8.153 0.954 18.844 1.00 95.56 292 THR A O 1
ATOM 2337 N N . LYS A 1 293 ? 6.428 -0.469 18.578 1.00 96.19 293 LYS A N 1
ATOM 2338 C CA . LYS A 1 293 ? 7.226 -1.596 18.072 1.00 96.19 293 LYS A CA 1
ATOM 2339 C C . LYS A 1 293 ? 7.915 -1.268 16.752 1.00 96.19 293 LYS A C 1
ATOM 2341 O O . LYS A 1 293 ? 9.103 -1.548 16.614 1.00 96.19 293 LYS A O 1
ATOM 2346 N N . VAL A 1 294 ? 7.202 -0.633 15.821 1.00 96.31 294 VAL A N 1
ATOM 2347 C CA . VAL A 1 294 ? 7.740 -0.208 14.523 1.00 96.31 294 VAL A CA 1
ATOM 2348 C C . VAL A 1 294 ? 8.905 0.754 14.724 1.00 96.31 294 VAL A C 1
ATOM 2350 O O . VAL A 1 294 ? 9.990 0.489 14.215 1.00 96.31 294 VAL A O 1
ATOM 2353 N N . ILE A 1 295 ? 8.734 1.813 15.524 1.00 94.69 295 ILE A N 1
ATOM 2354 C CA . ILE A 1 295 ? 9.810 2.777 15.814 1.00 94.69 295 ILE A CA 1
ATOM 2355 C C . ILE A 1 295 ? 11.019 2.078 16.446 1.00 94.69 295 ILE A C 1
ATOM 2357 O O . ILE A 1 295 ? 12.157 2.347 16.068 1.00 94.69 295 ILE A O 1
ATOM 2361 N N . ALA A 1 296 ? 10.783 1.152 17.379 1.00 96.50 296 ALA A N 1
ATOM 2362 C CA . ALA A 1 296 ? 11.843 0.406 18.049 1.00 96.50 296 ALA A CA 1
ATOM 2363 C C . ALA A 1 296 ? 12.550 -0.624 17.148 1.00 96.50 296 ALA A C 1
ATOM 2365 O O . ALA A 1 296 ? 13.625 -1.101 17.517 1.00 96.50 296 ALA A O 1
ATOM 2366 N N . GLN A 1 297 ? 11.965 -0.991 16.003 1.00 96.69 297 GLN A N 1
ATOM 2367 C CA . GLN A 1 297 ? 12.544 -1.959 15.074 1.00 96.69 297 GLN A CA 1
ATOM 2368 C C . GLN A 1 297 ? 13.568 -1.324 14.131 1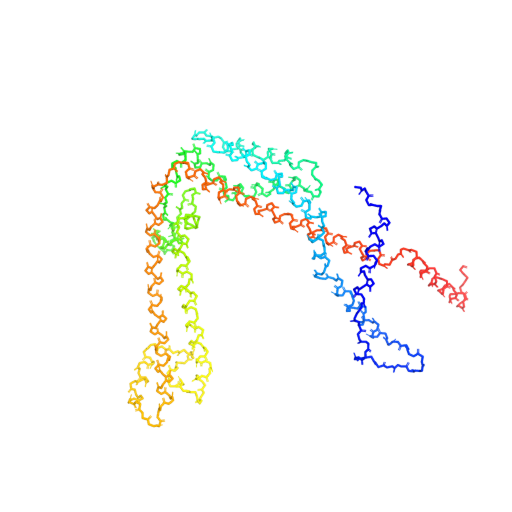.00 96.69 297 GLN A C 1
ATOM 2370 O O . GLN A 1 297 ? 14.595 -1.943 13.867 1.00 96.69 297 GLN A O 1
ATOM 2375 N N . TYR A 1 298 ? 13.347 -0.084 13.679 1.00 95.44 298 TYR A N 1
ATOM 2376 C CA . TYR A 1 298 ? 14.257 0.606 12.751 1.00 95.44 298 TYR A CA 1
ATOM 2377 C C . TYR A 1 298 ? 15.735 0.593 13.201 1.00 95.44 298 TYR A C 1
ATOM 2379 O O . TYR A 1 298 ? 16.588 0.189 12.408 1.00 95.44 298 TYR A O 1
ATOM 2387 N N . PRO A 1 299 ? 16.086 0.928 14.461 1.00 95.88 299 PRO A N 1
ATOM 2388 C CA . PRO A 1 299 ? 17.482 0.912 14.908 1.00 95.88 299 PRO A CA 1
ATOM 2389 C C . PRO A 1 299 ? 18.105 -0.486 15.017 1.00 95.88 299 PRO A C 1
ATOM 2391 O O . PRO A 1 299 ? 19.319 -0.592 15.152 1.00 95.88 299 PRO A O 1
ATOM 2394 N N . LYS A 1 300 ? 17.295 -1.552 15.008 1.00 96.38 300 LYS A N 1
ATOM 2395 C CA . LYS A 1 300 ? 17.765 -2.938 15.158 1.00 96.38 300 LYS A CA 1
ATOM 2396 C C . LYS A 1 300 ? 18.140 -3.591 13.833 1.00 96.38 300 LYS A C 1
ATOM 2398 O O . LYS A 1 300 ? 18.788 -4.632 13.859 1.00 96.38 300 LYS A O 1
ATOM 2403 N N . LEU A 1 301 ? 17.714 -3.014 12.708 1.00 95.62 301 LEU A N 1
ATOM 2404 C CA . LEU A 1 301 ? 17.984 -3.578 11.393 1.00 95.62 301 LEU A CA 1
ATOM 2405 C C . LEU A 1 301 ? 19.481 -3.564 11.090 1.00 95.62 301 LEU A C 1
ATOM 2407 O O . LEU A 1 301 ? 20.146 -2.530 11.192 1.00 95.62 301 LEU A O 1
ATOM 2411 N N . SER A 1 302 ? 19.993 -4.709 10.664 1.00 96.62 302 SER A N 1
ATOM 2412 C CA . SER A 1 302 ? 21.319 -4.809 10.069 1.00 96.62 302 SER A CA 1
ATOM 2413 C C . SER A 1 302 ? 21.351 -4.173 8.675 1.00 96.62 302 SER A C 1
ATOM 2415 O O . SER A 1 302 ? 20.326 -4.009 8.010 1.00 96.62 302 SER A O 1
ATOM 2417 N N . ILE A 1 303 ? 22.552 -3.838 8.198 1.00 94.94 303 ILE A N 1
ATOM 2418 C CA . ILE A 1 303 ? 22.741 -3.283 6.850 1.00 94.94 303 ILE A CA 1
ATOM 2419 C C . ILE A 1 303 ? 22.234 -4.256 5.775 1.00 94.94 303 ILE A C 1
ATOM 2421 O O . ILE A 1 303 ? 21.620 -3.818 4.803 1.00 94.94 303 ILE A O 1
ATOM 2425 N N . ASP A 1 304 ? 22.441 -5.561 5.953 1.00 95.19 304 ASP A N 1
ATOM 2426 C CA . ASP A 1 304 ? 21.998 -6.573 4.989 1.00 95.19 304 ASP A CA 1
ATOM 2427 C C . ASP A 1 304 ? 20.469 -6.710 4.959 1.00 95.19 304 ASP A C 1
ATOM 2429 O O . ASP A 1 304 ? 19.877 -6.826 3.881 1.00 95.19 304 ASP A O 1
ATOM 2433 N N . GLU A 1 305 ? 19.800 -6.603 6.113 1.00 95.56 305 GLU A N 1
ATOM 2434 C CA . GLU A 1 305 ? 18.335 -6.524 6.169 1.00 95.56 305 GLU A CA 1
ATOM 2435 C C . GLU A 1 305 ? 17.823 -5.262 5.469 1.00 95.56 305 GLU A C 1
ATOM 2437 O O . GLU A 1 305 ? 16.896 -5.347 4.665 1.00 95.56 305 GLU A O 1
ATOM 2442 N N . ILE A 1 306 ? 18.449 -4.101 5.700 1.00 95.31 306 ILE A N 1
ATOM 2443 C CA . ILE A 1 306 ? 18.072 -2.849 5.026 1.00 95.31 306 ILE A CA 1
ATOM 2444 C C . ILE A 1 306 ? 18.209 -2.999 3.511 1.00 95.31 306 ILE A C 1
ATOM 2446 O O . ILE A 1 306 ? 17.273 -2.672 2.783 1.00 95.31 306 ILE A O 1
ATOM 2450 N N . LYS A 1 307 ? 19.339 -3.527 3.029 1.00 95.75 307 LYS A N 1
ATOM 2451 C CA . LYS A 1 307 ? 19.562 -3.791 1.601 1.00 95.75 307 LYS A CA 1
ATOM 2452 C C . LYS A 1 307 ? 18.478 -4.697 1.029 1.00 95.75 307 LYS A C 1
ATOM 2454 O O . LYS A 1 307 ? 17.897 -4.367 -0.000 1.00 95.75 307 LYS A O 1
ATOM 2459 N N . THR A 1 308 ? 18.159 -5.788 1.718 1.00 95.75 308 THR A N 1
ATOM 2460 C CA . THR A 1 308 ? 17.121 -6.738 1.294 1.00 95.75 308 THR A CA 1
ATOM 2461 C C . THR A 1 308 ? 15.751 -6.058 1.205 1.00 95.75 308 THR A C 1
ATOM 2463 O O . THR A 1 308 ? 15.062 -6.156 0.190 1.00 95.75 308 THR A O 1
ATOM 2466 N N . ILE A 1 309 ? 15.359 -5.306 2.235 1.00 95.75 309 ILE A N 1
ATOM 2467 C CA . ILE A 1 309 ? 14.057 -4.634 2.290 1.00 95.75 309 ILE A CA 1
ATOM 2468 C C . ILE A 1 309 ? 13.956 -3.546 1.211 1.00 95.75 309 ILE A C 1
ATOM 2470 O O . ILE A 1 309 ? 12.965 -3.468 0.486 1.00 95.75 309 ILE A O 1
ATOM 2474 N N . VAL A 1 310 ? 14.974 -2.702 1.069 1.00 95.75 310 VAL A N 1
ATOM 2475 C CA . VAL A 1 310 ? 14.944 -1.571 0.133 1.00 95.75 310 VAL A CA 1
ATOM 2476 C C . VAL A 1 310 ? 15.071 -2.045 -1.313 1.00 95.75 310 VAL A C 1
ATOM 2478 O O . VAL A 1 310 ? 14.282 -1.654 -2.171 1.00 95.75 310 VAL A O 1
ATOM 2481 N N . VAL A 1 311 ? 16.025 -2.921 -1.608 1.00 96.00 311 VAL A N 1
ATOM 2482 C CA . VAL A 1 311 ? 16.260 -3.355 -2.985 1.00 96.00 311 VAL A CA 1
ATOM 2483 C C . VAL A 1 311 ? 15.191 -4.351 -3.417 1.00 96.00 311 VAL A C 1
ATOM 2485 O O . VAL A 1 311 ? 14.491 -4.115 -4.399 1.00 96.00 311 VAL A O 1
ATOM 2488 N N . GLU A 1 312 ? 15.010 -5.448 -2.683 1.00 95.00 312 GLU A N 1
ATOM 2489 C CA . GLU A 1 312 ? 14.145 -6.538 -3.141 1.00 95.00 312 GLU A CA 1
ATOM 2490 C C . GLU A 1 312 ? 12.666 -6.261 -2.866 1.00 95.00 312 GLU A C 1
ATOM 2492 O O . GLU A 1 312 ? 11.826 -6.421 -3.758 1.00 95.00 312 GLU A O 1
ATOM 2497 N N . LYS A 1 313 ? 12.335 -5.830 -1.642 1.00 94.75 313 LYS A N 1
ATOM 2498 C CA . LYS A 1 313 ? 10.938 -5.693 -1.191 1.00 94.75 313 LYS A CA 1
ATOM 2499 C C . LYS A 1 313 ? 10.303 -4.359 -1.570 1.00 94.75 313 LYS A C 1
ATOM 2501 O O . LYS A 1 313 ? 9.090 -4.312 -1.755 1.00 94.75 313 LYS A O 1
ATOM 2506 N N . LYS A 1 314 ? 11.091 -3.289 -1.716 1.00 95.31 314 LYS A N 1
ATOM 2507 C CA . LYS A 1 314 ? 10.604 -1.971 -2.154 1.00 95.31 314 LYS A CA 1
ATOM 2508 C C . LYS A 1 314 ? 10.799 -1.788 -3.658 1.00 95.31 314 LYS A C 1
ATOM 2510 O O . LYS A 1 314 ? 9.803 -1.739 -4.380 1.00 95.31 314 LYS A O 1
ATOM 2515 N N . TRP A 1 315 ? 12.039 -1.708 -4.146 1.00 96.38 315 TRP A N 1
ATOM 2516 C CA . TRP A 1 315 ? 12.306 -1.322 -5.538 1.00 96.38 315 TRP A CA 1
ATOM 2517 C C . TRP A 1 315 ? 11.935 -2.408 -6.548 1.00 96.38 315 TRP A C 1
ATOM 2519 O O . TRP A 1 315 ? 11.070 -2.189 -7.396 1.00 96.38 315 TRP A O 1
ATOM 2529 N N . ILE A 1 316 ? 12.549 -3.590 -6.447 1.00 96.12 316 ILE A N 1
ATOM 2530 C CA . ILE A 1 316 ? 12.336 -4.688 -7.398 1.00 96.12 316 ILE A CA 1
ATOM 2531 C C . ILE A 1 316 ? 10.886 -5.173 -7.351 1.00 96.12 316 ILE A C 1
ATOM 2533 O O . ILE A 1 316 ? 10.295 -5.406 -8.403 1.00 96.12 316 ILE A O 1
ATOM 2537 N N . HIS A 1 317 ? 10.280 -5.273 -6.164 1.00 95.38 317 HIS A N 1
ATOM 2538 C CA . HIS A 1 317 ? 8.864 -5.616 -6.040 1.00 95.38 317 HIS A CA 1
ATOM 2539 C C . HIS A 1 317 ? 7.947 -4.613 -6.759 1.00 95.38 317 HIS A C 1
ATOM 2541 O O . HIS A 1 317 ? 7.088 -5.026 -7.538 1.00 95.38 317 HIS A O 1
ATOM 2547 N N . SER A 1 318 ? 8.147 -3.305 -6.555 1.00 94.75 318 SER A N 1
ATOM 2548 C CA . SER A 1 318 ? 7.333 -2.270 -7.213 1.00 94.75 318 SER A CA 1
ATOM 2549 C C . SER A 1 318 ? 7.488 -2.314 -8.733 1.00 94.75 318 SER A C 1
ATOM 2551 O O . SER A 1 318 ? 6.498 -2.301 -9.463 1.00 94.75 318 SER A O 1
ATOM 2553 N N . LEU A 1 319 ? 8.725 -2.441 -9.218 1.00 94.12 319 LEU A N 1
ATOM 2554 C CA . LEU A 1 319 ? 9.027 -2.545 -10.646 1.00 94.12 319 LEU A CA 1
ATOM 2555 C C . LEU A 1 319 ? 8.443 -3.816 -11.270 1.00 94.12 319 LEU A C 1
ATOM 2557 O O . LEU A 1 319 ? 7.923 -3.771 -12.383 1.00 94.12 319 LEU A O 1
ATOM 2561 N N . LYS A 1 320 ? 8.449 -4.933 -10.536 1.00 93.25 320 LYS A N 1
ATOM 2562 C CA . LYS A 1 320 ? 7.809 -6.181 -10.964 1.00 93.25 320 LYS A CA 1
ATOM 2563 C C . LYS A 1 320 ? 6.312 -5.995 -11.183 1.00 93.25 320 LYS A C 1
ATOM 2565 O O . LYS A 1 320 ? 5.780 -6.498 -12.168 1.00 93.25 320 LYS A O 1
ATOM 2570 N N . LEU A 1 321 ? 5.634 -5.289 -10.278 1.00 92.62 321 LEU A N 1
ATOM 2571 C CA . LEU A 1 321 ? 4.208 -4.991 -10.420 1.00 92.62 321 LEU A CA 1
ATOM 2572 C C . LEU A 1 321 ? 3.940 -4.075 -11.618 1.00 92.62 321 LEU A C 1
ATOM 2574 O O . LEU A 1 321 ? 3.034 -4.359 -12.393 1.00 92.62 321 LEU A O 1
ATOM 2578 N N . LEU A 1 322 ? 4.747 -3.027 -11.814 1.00 91.06 322 LEU A N 1
ATOM 2579 C CA . LEU A 1 322 ? 4.605 -2.120 -12.961 1.00 91.06 322 LEU A CA 1
ATOM 2580 C C . LEU A 1 322 ? 4.765 -2.854 -14.297 1.00 91.06 322 LEU A C 1
ATOM 2582 O O . LEU A 1 322 ? 3.928 -2.712 -15.185 1.00 91.06 322 LEU A O 1
ATOM 2586 N N . ILE A 1 323 ? 5.794 -3.693 -14.418 1.00 86.38 323 ILE A N 1
ATOM 2587 C CA . ILE A 1 323 ? 6.046 -4.462 -15.641 1.00 86.38 323 ILE A CA 1
ATOM 2588 C C . ILE A 1 323 ? 4.952 -5.507 -15.872 1.00 86.38 323 ILE A C 1
ATOM 2590 O O . ILE A 1 323 ? 4.505 -5.678 -17.002 1.00 86.38 323 ILE A O 1
ATOM 2594 N N . ARG A 1 324 ? 4.451 -6.163 -14.819 1.00 85.69 324 ARG A N 1
ATOM 2595 C CA . ARG A 1 324 ? 3.301 -7.077 -14.935 1.00 85.69 324 ARG A CA 1
ATOM 2596 C C . ARG A 1 324 ? 2.033 -6.365 -15.392 1.00 85.69 324 ARG A C 1
ATOM 2598 O O . ARG A 1 324 ? 1.357 -6.868 -16.280 1.00 85.69 324 ARG A O 1
ATOM 2605 N N . ASN A 1 325 ? 1.756 -5.178 -14.865 1.00 87.38 325 ASN A N 1
ATOM 2606 C CA . ASN A 1 325 ? 0.625 -4.379 -15.332 1.00 87.38 325 ASN A CA 1
ATOM 2607 C C . ASN A 1 325 ? 0.788 -3.992 -16.810 1.00 87.38 325 ASN A C 1
ATOM 2609 O O . ASN A 1 325 ? -0.191 -3.973 -17.551 1.00 87.38 325 ASN A O 1
ATOM 2613 N N . GLU A 1 326 ? 2.013 -3.736 -17.278 1.00 86.00 326 GLU A N 1
ATOM 2614 C CA . GLU A 1 326 ? 2.248 -3.497 -18.704 1.00 86.00 326 GLU A CA 1
ATOM 2615 C C . GLU A 1 326 ? 2.005 -4.745 -19.560 1.00 86.00 326 GLU A C 1
ATOM 2617 O O . GLU A 1 326 ? 1.494 -4.632 -20.671 1.00 86.00 326 GLU A O 1
ATOM 2622 N N . MET A 1 327 ? 2.278 -5.942 -19.039 1.00 79.69 327 MET A N 1
ATOM 2623 C CA . MET A 1 327 ? 1.905 -7.196 -19.704 1.00 79.69 327 MET A CA 1
ATOM 2624 C C . MET A 1 327 ? 0.386 -7.339 -19.844 1.00 79.69 327 MET A C 1
ATOM 2626 O O . MET A 1 327 ? -0.106 -7.722 -20.911 1.00 79.69 327 MET A O 1
ATOM 2630 N N . ASP A 1 328 ? -0.365 -6.965 -18.809 1.00 80.56 328 ASP A N 1
ATOM 2631 C CA . ASP A 1 328 ? -1.827 -6.926 -18.867 1.00 80.56 328 ASP A CA 1
ATOM 2632 C C . ASP A 1 328 ? -2.319 -5.871 -19.873 1.00 80.56 328 ASP A C 1
ATOM 2634 O O . ASP A 1 328 ? -3.254 -6.129 -20.639 1.00 80.56 328 ASP A O 1
ATOM 2638 N N . ASN A 1 329 ? -1.648 -4.717 -19.953 1.00 83.06 329 ASN A N 1
ATOM 2639 C CA . ASN A 1 329 ? -1.938 -3.684 -20.949 1.00 83.06 329 ASN A CA 1
ATOM 2640 C C . ASN A 1 329 ? -1.670 -4.171 -22.379 1.00 83.06 329 ASN A C 1
ATOM 2642 O O . ASN A 1 329 ? -2.476 -3.905 -23.271 1.00 83.06 329 ASN A O 1
ATOM 2646 N N . ILE A 1 330 ? -0.572 -4.899 -22.616 1.00 80.38 330 ILE A N 1
ATOM 2647 C CA . ILE A 1 330 ? -0.273 -5.518 -23.917 1.00 80.38 330 ILE A CA 1
ATOM 2648 C C . ILE A 1 330 ? -1.412 -6.463 -24.316 1.00 80.38 330 ILE A C 1
ATOM 2650 O O . ILE A 1 330 ? -1.900 -6.389 -25.445 1.00 80.38 330 ILE A O 1
ATOM 2654 N N . SER A 1 331 ? -1.880 -7.301 -23.386 1.00 73.50 331 SER A N 1
ATOM 2655 C CA . SER A 1 331 ? -3.017 -8.203 -23.613 1.00 73.50 331 SER A CA 1
ATOM 2656 C C . SER A 1 331 ? -4.293 -7.445 -23.969 1.00 73.50 331 SER A C 1
ATOM 2658 O O . SER A 1 331 ? -4.993 -7.782 -24.929 1.00 73.50 331 SER A O 1
ATOM 2660 N N . TYR A 1 332 ? -4.578 -6.370 -23.231 1.00 76.56 332 TYR A N 1
ATOM 2661 C CA . TYR A 1 332 ? -5.726 -5.518 -23.505 1.00 76.56 332 TYR A CA 1
ATOM 2662 C C . TYR A 1 332 ? -5.640 -4.897 -24.904 1.00 76.56 332 TYR A C 1
ATOM 2664 O O . TYR A 1 332 ? -6.590 -5.009 -25.677 1.00 76.56 332 TYR A O 1
ATOM 2672 N N . ARG A 1 333 ? -4.488 -4.321 -25.276 1.00 80.62 333 ARG A N 1
ATOM 2673 C CA . ARG A 1 333 ? -4.263 -3.750 -26.615 1.00 80.62 333 ARG A CA 1
ATOM 2674 C C . ARG A 1 333 ? -4.416 -4.796 -27.717 1.00 80.62 333 ARG A C 1
ATOM 2676 O O . ARG A 1 333 ? -5.036 -4.508 -28.735 1.00 80.62 333 ARG A O 1
ATOM 2683 N N . LEU A 1 334 ? -3.899 -6.008 -27.513 1.00 71.88 334 LEU A N 1
ATOM 2684 C CA . LEU A 1 334 ? -4.057 -7.110 -28.464 1.00 71.88 334 LEU A CA 1
ATOM 2685 C C . LEU A 1 334 ? -5.531 -7.498 -28.629 1.00 71.88 334 LEU A C 1
ATOM 2687 O O . LEU A 1 334 ? -5.995 -7.658 -29.753 1.00 71.88 334 LEU A O 1
ATOM 2691 N N . THR A 1 335 ? -6.272 -7.592 -27.524 1.00 69.94 335 THR A N 1
ATOM 2692 C CA . THR A 1 335 ? -7.710 -7.899 -27.537 1.00 69.94 335 THR A CA 1
ATOM 2693 C C . THR A 1 335 ? -8.484 -6.847 -28.330 1.00 69.94 335 THR A C 1
ATOM 2695 O O . THR A 1 335 ? -9.285 -7.201 -29.190 1.00 69.94 335 THR A O 1
ATOM 2698 N N . GLN A 1 336 ? -8.211 -5.560 -28.094 1.00 72.44 336 GLN A N 1
ATOM 2699 C CA . GLN A 1 336 ? -8.842 -4.472 -28.847 1.00 72.44 336 GLN A CA 1
ATOM 2700 C C . GLN A 1 336 ? -8.477 -4.528 -30.333 1.00 72.44 336 GLN A C 1
ATOM 2702 O O . GLN A 1 336 ? -9.352 -4.435 -31.183 1.00 72.44 336 GLN A O 1
ATOM 2707 N N . ARG A 1 337 ? -7.209 -4.799 -30.665 1.00 72.69 337 ARG A N 1
ATOM 2708 C CA . ARG A 1 337 ? -6.767 -4.952 -32.057 1.00 72.69 337 ARG A CA 1
ATOM 2709 C C . ARG A 1 337 ? -7.458 -6.118 -32.764 1.00 72.69 337 ARG A C 1
ATOM 2711 O O . ARG A 1 337 ? -7.770 -6.014 -33.945 1.00 72.69 337 ARG A O 1
ATOM 2718 N N . ILE A 1 338 ? -7.676 -7.233 -32.066 1.00 69.00 338 ILE A N 1
ATOM 2719 C CA . ILE A 1 338 ? -8.400 -8.391 -32.605 1.00 69.00 338 ILE A CA 1
ATOM 2720 C C . ILE A 1 338 ? -9.864 -8.030 -32.861 1.00 69.00 338 ILE A C 1
ATOM 2722 O O . ILE A 1 338 ? -10.373 -8.393 -33.915 1.00 69.00 338 ILE A O 1
ATOM 2726 N N . LYS A 1 339 ? -10.511 -7.287 -31.955 1.00 66.38 339 LYS A N 1
ATOM 2727 C CA . LYS A 1 339 ? -11.880 -6.788 -32.154 1.00 66.38 339 LYS A CA 1
ATOM 2728 C C . LYS A 1 339 ? -11.983 -5.843 -33.345 1.00 66.38 339 LYS A C 1
ATOM 2730 O O . LYS A 1 339 ? -12.765 -6.112 -34.243 1.00 66.38 339 LYS A O 1
ATOM 2735 N N . GLU A 1 340 ? -11.110 -4.836 -33.419 1.00 66.00 340 GLU A N 1
ATOM 2736 C CA . GLU A 1 340 ? -11.032 -3.916 -34.564 1.00 66.00 340 GLU A CA 1
ATOM 2737 C C . GLU A 1 340 ? -10.879 -4.679 -35.889 1.00 66.00 340 GLU A C 1
ATOM 2739 O O . GLU A 1 340 ? -11.485 -4.330 -36.900 1.00 66.00 340 GLU A O 1
ATOM 2744 N N . LEU A 1 341 ? -10.041 -5.723 -35.910 1.00 64.75 341 LEU A N 1
ATOM 2745 C CA . LEU A 1 341 ? -9.870 -6.562 -37.092 1.00 64.75 341 LEU A CA 1
ATOM 2746 C C . LEU A 1 341 ? -11.123 -7.399 -37.368 1.00 64.75 341 LEU A C 1
ATOM 2748 O O . LEU A 1 341 ? -11.527 -7.481 -38.523 1.00 64.75 341 LEU A O 1
ATOM 2752 N N . ALA A 1 342 ? -11.734 -8.004 -36.350 1.00 58.94 342 ALA A N 1
ATOM 2753 C CA . ALA A 1 342 ? -12.960 -8.780 -36.500 1.00 58.94 342 ALA A CA 1
ATOM 2754 C C . ALA A 1 342 ? -14.080 -7.921 -37.104 1.00 58.94 342 ALA A C 1
ATOM 2756 O O .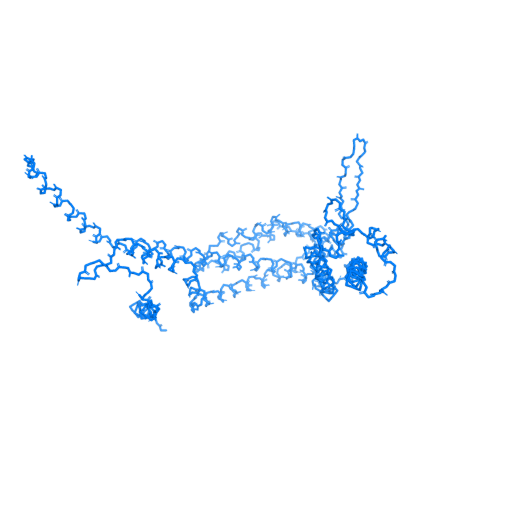 ALA A 1 342 ? -14.593 -8.294 -38.151 1.00 58.94 342 ALA A O 1
ATOM 2757 N N . GLU A 1 343 ? -14.343 -6.740 -36.541 1.00 60.62 343 GLU A N 1
ATOM 2758 C CA . GLU A 1 343 ? -15.317 -5.762 -37.047 1.00 60.62 343 GLU A CA 1
ATOM 2759 C C . GLU A 1 343 ? -14.983 -5.324 -38.481 1.00 60.62 343 GLU A C 1
ATOM 2761 O O . GLU A 1 343 ? -15.828 -5.335 -39.375 1.00 60.62 343 GLU A O 1
ATOM 2766 N N . ARG A 1 344 ? -13.714 -4.990 -38.755 1.00 55.81 344 ARG A N 1
ATOM 2767 C CA . ARG A 1 344 ? -13.292 -4.540 -40.090 1.00 55.81 344 ARG A CA 1
ATOM 2768 C C . ARG A 1 344 ? -13.440 -5.620 -41.163 1.00 55.81 344 ARG A C 1
ATOM 2770 O O . ARG A 1 344 ? -13.660 -5.289 -42.328 1.00 55.81 344 ARG A O 1
ATOM 2777 N N . TYR A 1 345 ? -13.261 -6.886 -40.801 1.00 53.25 345 TYR A N 1
ATOM 2778 C CA . TYR A 1 345 ? -13.379 -8.018 -41.721 1.00 53.25 345 TYR A CA 1
ATOM 2779 C C . TYR A 1 345 ? -14.751 -8.714 -41.656 1.00 53.25 345 TYR A C 1
ATOM 2781 O O . TYR A 1 345 ? -14.973 -9.653 -42.421 1.00 53.25 345 TYR A O 1
ATOM 2789 N N . GLU A 1 346 ? -15.679 -8.240 -40.818 1.00 48.75 346 GLU A N 1
ATOM 2790 C CA . GLU A 1 346 ? -17.048 -8.760 -40.686 1.00 48.75 346 GLU A CA 1
ATOM 2791 C C . GLU A 1 346 ? -17.879 -8.529 -41.957 1.00 48.75 346 GLU A C 1
ATOM 2793 O O . GLU A 1 346 ? -18.642 -9.399 -42.384 1.00 48.75 346 GLU A O 1
ATOM 2798 N N . THR A 1 347 ? -17.651 -7.406 -42.644 1.00 54.78 347 THR A N 1
ATOM 2799 C CA . THR A 1 347 ? -18.145 -7.149 -44.005 1.00 54.78 347 THR A CA 1
ATOM 2800 C C . THR A 1 347 ? -16.994 -7.201 -45.010 1.00 54.78 347 THR A C 1
ATOM 2802 O O . THR A 1 347 ? -16.291 -6.206 -45.200 1.00 54.78 347 THR A O 1
ATOM 2805 N N . PRO A 1 348 ? -16.775 -8.342 -45.693 1.00 58.91 348 PRO A N 1
ATOM 2806 C CA . PRO A 1 348 ? -15.737 -8.465 -46.706 1.00 58.91 348 PRO A CA 1
ATOM 2807 C C . PRO A 1 348 ? -15.926 -7.424 -47.812 1.00 58.91 348 PRO A C 1
ATOM 2809 O O . PRO A 1 348 ? -17.029 -7.285 -48.342 1.00 58.91 348 PRO A O 1
ATOM 2812 N N . LEU A 1 349 ? -14.840 -6.767 -48.233 1.00 49.56 349 LEU A N 1
ATOM 2813 C CA . LEU A 1 349 ? -14.832 -5.825 -49.361 1.00 49.56 349 LEU A CA 1
ATOM 2814 C C . LEU A 1 349 ? -15.601 -6.345 -50.601 1.00 49.56 349 LEU A C 1
ATOM 2816 O O . LEU A 1 349 ? -16.358 -5.570 -51.170 1.00 49.56 349 LEU A O 1
ATOM 2820 N N . PRO A 1 350 ? -15.531 -7.642 -50.980 1.00 56.88 350 PRO A N 1
ATOM 2821 C CA . PRO A 1 350 ? -16.313 -8.169 -52.102 1.00 56.88 350 PRO A CA 1
ATOM 2822 C C . PRO A 1 350 ? -17.835 -8.127 -51.907 1.00 56.88 350 PRO A C 1
ATOM 2824 O O . PRO A 1 350 ? -18.558 -7.997 -52.887 1.00 56.88 350 PRO A O 1
ATOM 2827 N N . LYS A 1 351 ? -18.338 -8.242 -50.669 1.00 61.25 351 LYS A N 1
ATOM 2828 C CA . LYS A 1 351 ? -19.775 -8.115 -50.369 1.00 61.25 351 LYS A CA 1
ATOM 2829 C C . LYS A 1 351 ? -20.232 -6.666 -50.510 1.00 61.25 351 LYS A C 1
ATOM 2831 O O . LYS A 1 351 ? -21.240 -6.430 -51.159 1.00 61.25 351 LYS A O 1
ATOM 2836 N N . LEU A 1 352 ? -19.457 -5.722 -49.973 1.00 60.12 352 LEU A N 1
ATOM 2837 C CA . LEU A 1 352 ? -19.733 -4.289 -50.107 1.00 60.12 352 LEU A CA 1
ATOM 2838 C C . LEU A 1 352 ? -19.645 -3.839 -51.570 1.00 60.12 352 LEU A C 1
ATOM 2840 O O . LEU A 1 352 ? -20.522 -3.125 -52.033 1.00 60.12 352 LEU A O 1
ATOM 2844 N N . SER A 1 353 ? -18.643 -4.305 -52.323 1.00 61.28 353 SER A N 1
ATOM 2845 C CA . SER A 1 353 ? -18.558 -4.054 -53.767 1.00 61.28 353 SER A CA 1
ATOM 2846 C C . SER A 1 353 ? -19.764 -4.623 -54.508 1.00 61.28 353 SER A C 1
ATOM 2848 O O . SER A 1 353 ? -20.353 -3.921 -55.314 1.00 61.28 353 SER A O 1
ATOM 2850 N N . LYS A 1 354 ? -20.193 -5.848 -54.183 1.00 70.12 354 LYS A N 1
ATOM 2851 C CA . LYS A 1 354 ? -21.365 -6.455 -54.818 1.00 70.12 354 LYS A CA 1
ATOM 2852 C C . LYS A 1 354 ? -22.666 -5.713 -54.488 1.00 70.12 354 LYS A C 1
ATOM 2854 O O . LYS A 1 354 ? -23.495 -5.539 -55.370 1.00 70.12 354 LYS A O 1
ATOM 2859 N N . GLU A 1 355 ? -22.846 -5.257 -53.250 1.00 70.88 355 GLU A N 1
ATOM 2860 C CA . GLU A 1 355 ? -24.001 -4.431 -52.869 1.00 70.88 355 GLU A CA 1
ATOM 2861 C C . GLU A 1 355 ? -23.980 -3.061 -53.551 1.00 70.88 355 GLU A C 1
ATOM 2863 O O . GLU A 1 355 ? -25.026 -2.597 -54.000 1.00 70.88 355 GLU A O 1
ATOM 2868 N N . VAL A 1 356 ? -22.806 -2.432 -53.676 1.00 72.06 356 VAL A N 1
ATOM 2869 C CA . VAL A 1 356 ? -22.644 -1.180 -54.430 1.00 72.06 356 VAL A CA 1
ATOM 2870 C C . VAL A 1 356 ? -22.982 -1.398 -55.902 1.00 72.06 356 VAL A C 1
ATOM 2872 O O . VAL A 1 356 ? -23.803 -0.650 -56.419 1.00 72.06 356 VAL A O 1
ATOM 2875 N N . ASP A 1 357 ? -22.465 -2.450 -56.539 1.00 73.81 357 ASP A N 1
ATOM 2876 C CA . ASP A 1 357 ? -22.766 -2.781 -57.938 1.00 73.81 357 ASP A CA 1
ATOM 2877 C C . ASP A 1 357 ? -24.272 -3.054 -58.143 1.00 73.81 357 ASP A C 1
ATOM 2879 O O . ASP A 1 357 ? -24.888 -2.598 -59.111 1.00 73.81 357 ASP A O 1
ATOM 2883 N N . GLU A 1 358 ? -24.909 -3.776 -57.213 1.00 79.81 358 GLU A N 1
ATOM 2884 C CA . GLU A 1 358 ? -26.348 -4.066 -57.257 1.00 79.81 358 GLU A CA 1
ATOM 2885 C C . GLU A 1 358 ? -27.206 -2.805 -57.048 1.00 79.81 358 GLU A C 1
ATOM 2887 O O . GLU A 1 358 ? -28.241 -2.637 -57.706 1.00 79.81 358 GLU A O 1
ATOM 2892 N N . LEU A 1 359 ? -26.799 -1.900 -56.153 1.00 78.31 359 LEU A N 1
ATOM 2893 C CA . LEU A 1 359 ? -27.468 -0.616 -55.932 1.00 78.31 359 LEU A CA 1
ATOM 2894 C C . LEU A 1 359 ? -27.241 0.350 -57.101 1.00 78.31 359 LEU A C 1
ATOM 2896 O O . LEU A 1 359 ? -28.188 1.008 -57.529 1.00 78.31 359 LEU A O 1
ATOM 2900 N N . GLU A 1 360 ? -26.037 0.395 -57.666 1.00 71.69 360 GLU A N 1
ATOM 2901 C CA . GLU A 1 360 ? -25.684 1.212 -58.828 1.00 71.69 360 GLU A CA 1
ATOM 2902 C C . GLU A 1 360 ? -26.462 0.765 -60.070 1.00 71.69 360 GLU A C 1
ATOM 2904 O O . GLU A 1 360 ? -27.018 1.600 -60.789 1.00 71.69 360 GLU A O 1
ATOM 2909 N N . SER A 1 361 ? -26.628 -0.547 -60.266 1.00 76.44 361 SER A N 1
ATOM 2910 C CA . SER A 1 361 ? -27.480 -1.099 -61.323 1.00 76.44 361 SER A CA 1
ATOM 2911 C C . SER A 1 361 ? -28.953 -0.705 -61.143 1.00 76.44 361 SER A C 1
ATOM 2913 O O . SER A 1 361 ? -29.612 -0.298 -62.104 1.00 76.44 361 SER A O 1
ATOM 2915 N N . LYS A 1 362 ? -29.477 -0.742 -59.909 1.00 75.25 362 LYS A N 1
ATOM 2916 C CA . LYS A 1 362 ? -30.850 -0.291 -59.609 1.00 75.25 362 LYS A CA 1
ATOM 2917 C C . LYS A 1 362 ? -31.036 1.203 -59.864 1.00 75.25 362 LYS A C 1
ATOM 2919 O O . LYS A 1 362 ? -32.036 1.592 -60.466 1.00 75.25 362 LYS A O 1
ATOM 2924 N N . VAL A 1 363 ? -30.089 2.032 -59.427 1.00 70.56 363 VAL A N 1
ATOM 2925 C CA . VAL A 1 363 ? -30.126 3.487 -59.632 1.00 70.56 363 VAL A CA 1
ATOM 2926 C C . VAL A 1 363 ? -30.042 3.819 -61.120 1.00 70.56 363 VAL A C 1
ATOM 2928 O O . VAL A 1 363 ? -30.861 4.594 -61.611 1.00 70.56 363 VAL A O 1
ATOM 2931 N N . SER A 1 364 ? -29.144 3.169 -61.857 1.00 68.19 364 SER A N 1
ATOM 2932 C CA . SER A 1 364 ? -29.009 3.344 -63.307 1.00 68.19 364 SER A CA 1
ATOM 2933 C C . SER A 1 364 ? -30.294 2.954 -64.041 1.00 68.19 364 SER A C 1
ATOM 2935 O O . SER A 1 364 ? -30.821 3.735 -64.830 1.00 68.19 364 SER A O 1
ATOM 2937 N N . GLY A 1 365 ? -30.889 1.809 -63.691 1.00 72.44 365 GLY A N 1
ATOM 2938 C CA . GLY A 1 365 ? -32.169 1.381 -64.260 1.00 72.44 365 GLY A CA 1
ATOM 2939 C C . GLY A 1 365 ? -33.347 2.297 -63.899 1.00 72.44 365 GLY A C 1
ATOM 2940 O O . GLY A 1 365 ? -34.309 2.405 -64.660 1.00 72.44 365 GLY A O 1
ATOM 2941 N N . HIS A 1 366 ? -33.308 2.975 -62.749 1.00 71.75 366 HIS A N 1
ATOM 2942 C CA . HIS A 1 366 ? -34.307 3.986 -62.394 1.00 71.75 366 HIS A CA 1
ATOM 2943 C C . HIS A 1 366 ? -34.111 5.278 -63.195 1.00 71.75 366 HIS A C 1
ATOM 2945 O O . HIS A 1 366 ? -35.090 5.852 -63.668 1.00 71.75 366 HIS A O 1
ATOM 2951 N N . LEU A 1 367 ? -32.866 5.707 -63.401 1.00 65.56 367 LEU A N 1
ATOM 2952 C CA . LEU A 1 367 ? -32.535 6.904 -64.171 1.00 65.56 367 LEU A CA 1
ATOM 2953 C C . LEU A 1 367 ? -32.857 6.741 -65.667 1.00 65.56 367 LEU A C 1
ATOM 2955 O O . LEU A 1 367 ? -33.429 7.659 -66.258 1.00 65.56 367 LEU A O 1
ATOM 2959 N N . GLU A 1 368 ? -32.634 5.555 -66.243 1.00 70.62 368 GLU A N 1
ATOM 2960 C CA . GLU A 1 368 ? -33.090 5.221 -67.602 1.00 70.62 368 GLU A CA 1
ATOM 2961 C C . GLU A 1 368 ? -34.616 5.303 -67.737 1.00 70.62 368 GLU A C 1
ATOM 2963 O O . GLU A 1 368 ? -35.133 5.896 -68.686 1.00 70.62 368 GLU A O 1
ATOM 2968 N N . LYS A 1 369 ? -35.363 4.769 -66.759 1.00 72.12 369 LYS A N 1
ATOM 2969 C CA . LYS A 1 369 ? -36.836 4.867 -66.729 1.00 72.12 369 LYS A CA 1
ATOM 2970 C C . LYS A 1 369 ? -37.334 6.306 -66.599 1.00 72.12 369 LYS A C 1
ATOM 2972 O O . LYS A 1 369 ? -38.443 6.604 -67.034 1.00 72.12 369 LYS A O 1
ATOM 2977 N N . MET A 1 370 ? -36.527 7.190 -66.018 1.00 70.50 370 MET A N 1
ATOM 2978 C CA . MET A 1 370 ? -36.802 8.625 -65.918 1.00 70.50 370 MET A CA 1
ATOM 2979 C C . MET A 1 370 ? -36.363 9.413 -67.165 1.00 70.50 370 MET A C 1
ATOM 2981 O O . MET A 1 370 ? -36.556 10.625 -67.212 1.00 70.50 370 MET A O 1
ATOM 2985 N N . GLY A 1 371 ? -35.820 8.743 -68.189 1.00 65.81 371 GLY A N 1
ATOM 2986 C CA . GLY A 1 371 ? -35.452 9.349 -69.470 1.00 65.81 371 GLY A CA 1
ATOM 2987 C C . GLY A 1 371 ? -34.042 9.942 -69.518 1.00 65.81 371 GLY A C 1
ATOM 2988 O O . GLY A 1 371 ? -33.694 10.589 -70.507 1.00 65.81 371 GLY A O 1
ATOM 2989 N N . PHE A 1 372 ? -33.221 9.716 -68.489 1.00 57.25 372 PHE A N 1
ATOM 2990 C CA . PHE A 1 372 ? -31.803 10.062 -68.511 1.00 57.25 372 PHE A CA 1
ATOM 2991 C C . PHE A 1 372 ? -31.024 8.925 -69.180 1.00 57.25 372 PHE A C 1
ATOM 2993 O O . PHE A 1 372 ? -31.136 7.774 -68.771 1.00 57.25 372 PHE A O 1
ATOM 3000 N N . ARG A 1 373 ? -30.243 9.228 -70.225 1.00 53.56 373 ARG A N 1
ATOM 3001 C CA . ARG A 1 373 ? -29.274 8.269 -70.780 1.00 53.56 373 ARG A CA 1
ATOM 3002 C C . ARG A 1 373 ? -28.005 8.329 -69.939 1.00 53.56 373 ARG A C 1
ATOM 3004 O O . ARG A 1 373 ? -27.435 9.414 -69.821 1.00 53.56 373 ARG A O 1
ATOM 3011 N N . ILE A 1 374 ? -27.607 7.193 -69.379 1.00 56.06 374 ILE A N 1
ATOM 3012 C CA . ILE A 1 374 ? -26.349 7.003 -68.646 1.00 56.06 374 ILE A CA 1
ATOM 3013 C C . ILE A 1 374 ? -25.386 6.235 -69.536 1.00 56.06 374 ILE A C 1
ATOM 3015 O O . ILE A 1 374 ? -25.857 5.294 -70.214 1.00 56.06 374 ILE A O 1
#

Foldseek 3Di:
DDDPPVNVVVVVVVVVVVVVPDDPPPPDFDADDDPRDGDPVRVVVVVVVVVVVVPDDVLLVCCCPDPVLVVLVVVVVVLLVVLLVVLLVVVLPDAAQDDLVVNLVVSLVSQLVSCPPRPLDDSVLLSVLSVVCCVVAVVQVVVCRNHPNLLLQLDKDFDWDFDDDPPDTDIDTDDFLVRIDRSQFRLVLLCVPPPVVLVVVLVVLVVVLVVLVVVLVVLLVQACDPNRLCVQQADPVSDGDPVSLVVVLVVLPDQDPPCPVSNVSSVVSNVSVVVSVVSVVVSVVSRVVSSVVSNVVSNVDDSVNSSCSRSPVPNSVSSSVSVVVVSVVSSVVVSVVVVVVCVVPVQPPVNVVVVVVVVVVVVQVVCVVVVDDD

pLDDT: mean 79.91, std 18.94, range [36.0, 97.94]

Sequence (374 aa):
MAIKKSELYSSLWASCDELRGSMDASKGFIKDGNQNPLREQDIHKIVDTFNHYIETQETKSFIFQHSEFTSFGKQMDAVFNQWASQTTAFTTALDKGLKPKNAIHTISENLLQHYANKPLTDSYAMYQHLMDYWAKTMQDDFYELAADGWIAGNSVSRMEKKIKNKSKKAVKLVAGIEGLEGRFIPPALMIQEYFSPEQKAINELQARAESLTTGMDELREEHGGEEGLLVNAMDDKSKISKVNLSKVVKESGKRNTDNAEEYDMLQQYKKLMEDEKKVQVKIKTAKVDLETKVIAQYPKLSIDEIKTIVVEKKWIHSLKLLIRNEMDNISYRLTQRIKELAERYETPLPKLSKEVDELESKVSGHLEKMGFRI

Radius of gyration: 34.28 Å; chains: 1; bounding box: 77×64×106 Å

Secondary structure (DSSP, 8-state):
----HHHHHHHHHHHHHHHT----TTSSPPP-STT-PPPHHHHHHHHHHHHHHHHSSHHHHHHHH-HHHHHHHHHHHHHHHHHHHHHHHHHHT--TT--HHHHHHHHHHHHHHHHTT-TT--HHHHHHHHHHHIIIIIHHHHHHHHHH-GGGGG-EEE-EEEEEETTEEEEEEPPSGGGEEESSS-HHHHHHHH-HHHHHHHHHHHHHHHHHHHHHHHHHHHHSSTT-TTGGG--TTS---HHHHHHHHHHT-S--SSSHHHHHHHHHHHHHHHHHHHHHHHHHHHHHHHHHHHHHHGGG--HHHHHIIIIIIIIIHHHHHHHHHHHHHHHHHHHHHHHHHHHHHHS-HHHHHHHHHHHHHHHHHHHHHTT---